Protein AF-0000000075102955 (afdb_homodimer)

Solvent-accessible surface area (backbone atoms only — not comparable to full-atom values): 10057 Å² total; per-residue (Å²): 52,40,37,41,33,38,34,88,62,33,83,73,67,38,61,92,39,43,66,58,30,51,49,51,54,48,58,30,42,37,89,88,37,80,57,21,44,76,45,40,31,36,34,44,94,59,55,48,29,32,44,33,39,55,54,55,94,47,70,66,58,53,50,51,52,48,64,69,27,46,45,42,69,69,60,40,38,73,45,70,51,76,41,58,57,51,69,67,77,79,84,130,51,40,36,42,32,38,34,89,60,33,84,74,67,38,62,92,39,44,68,59,32,51,49,52,53,48,57,29,42,36,89,86,38,80,58,21,44,75,45,40,32,36,35,43,95,59,55,46,29,31,44,31,40,55,54,56,95,46,68,67,58,52,49,50,55,47,62,68,29,45,45,40,68,69,60,41,37,75,44,69,51,75,41,57,57,52,68,68,79,78,86,129

Radius of gyration: 16.75 Å; Cα contacts (8 Å, |Δi|>4): 324; chains: 2; bounding box: 32×43×36 Å

Structure (mmCIF, N/CA/C/O backbone):
data_AF-0000000075102955-model_v1
#
loop_
_entity.id
_entity.type
_entity.pdbx_description
1 polymer 'YCII-related domain-containing protein'
#
loop_
_atom_site.group_PDB
_atom_site.id
_atom_site.type_symbol
_atom_site.la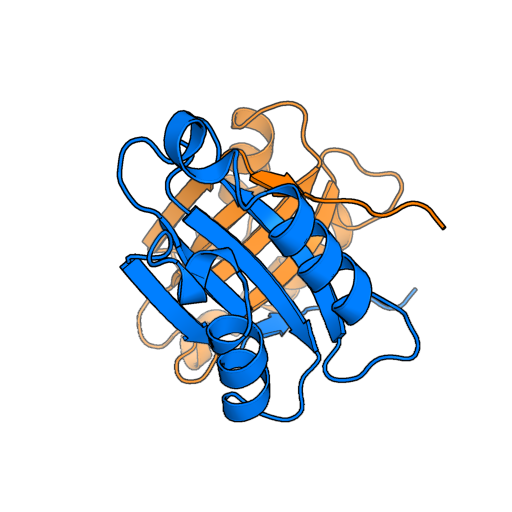bel_atom_id
_atom_site.label_alt_id
_atom_site.label_comp_id
_atom_site.label_asym_id
_atom_site.label_entity_id
_atom_site.label_seq_id
_atom_site.pdbx_PDB_ins_code
_atom_site.Cartn_x
_atom_site.Cartn_y
_atom_site.Cartn_z
_atom_site.occupancy
_atom_site.B_iso_or_equiv
_atom_site.auth_seq_id
_atom_site.auth_comp_id
_atom_site.auth_asym_id
_atom_site.auth_atom_id
_atom_site.pdbx_PDB_model_num
ATOM 1 N N . MET A 1 1 ? 2.207 4.055 -6.727 1 98.69 1 MET A N 1
ATOM 2 C CA . MET A 1 1 ? 2.346 4.035 -5.273 1 98.69 1 MET A CA 1
ATOM 3 C C . MET A 1 1 ? 3.424 5.012 -4.816 1 98.69 1 MET A C 1
ATOM 5 O O . MET A 1 1 ? 4.512 5.055 -5.391 1 98.69 1 MET A O 1
ATOM 9 N N . LEU A 1 2 ? 3.076 5.875 -3.863 1 98.94 2 LEU A N 1
ATOM 10 C CA . LEU A 1 2 ? 3.992 6.797 -3.203 1 98.94 2 LEU A CA 1
ATOM 11 C C . LEU A 1 2 ? 4.402 6.27 -1.833 1 98.94 2 LEU A C 1
ATOM 13 O O . LEU A 1 2 ? 3.551 5.859 -1.041 1 98.94 2 LEU A O 1
ATOM 17 N N . ARG A 1 3 ? 5.703 6.242 -1.606 1 98.94 3 ARG A N 1
ATOM 18 C CA . ARG A 1 3 ? 6.199 5.801 -0.306 1 98.94 3 ARG A CA 1
ATOM 19 C C . ARG A 1 3 ? 7.043 6.887 0.352 1 98.94 3 ARG A C 1
ATOM 21 O O . ARG A 1 3 ? 7.887 7.504 -0.301 1 98.94 3 ARG A O 1
ATOM 28 N N . TYR A 1 4 ? 6.77 7.168 1.619 1 98.94 4 TYR A N 1
ATOM 29 C CA . TYR A 1 4 ? 7.516 8.133 2.414 1 98.94 4 TYR A CA 1
ATOM 30 C C . TYR A 1 4 ? 8.438 7.434 3.404 1 98.94 4 TYR A C 1
ATOM 32 O O . TYR A 1 4 ? 8.07 6.41 3.986 1 98.94 4 TYR A O 1
ATOM 40 N N . THR A 1 5 ? 9.609 7.984 3.605 1 98.94 5 THR A N 1
ATOM 41 C CA . THR A 1 5 ? 10.445 7.738 4.781 1 98.94 5 THR A CA 1
ATOM 42 C C . THR A 1 5 ? 10.445 8.953 5.703 1 98.94 5 THR A C 1
ATOM 44 O O . THR A 1 5 ? 10.695 10.078 5.262 1 98.94 5 THR A O 1
ATOM 47 N N . TYR A 1 6 ? 10.164 8.68 6.953 1 98.88 6 TYR A N 1
ATOM 48 C CA . TYR A 1 6 ? 10.016 9.781 7.895 1 98.88 6 TYR A CA 1
ATOM 49 C C . TYR A 1 6 ? 11.305 10.016 8.672 1 98.88 6 TYR A C 1
ATOM 51 O O . TYR A 1 6 ? 12.18 9.141 8.711 1 98.88 6 TYR A O 1
ATOM 59 N N . VAL A 1 7 ? 11.383 11.195 9.273 1 98.81 7 VAL A N 1
ATOM 60 C CA . VAL A 1 7 ? 12.461 11.523 10.203 1 98.81 7 VAL A CA 1
ATOM 61 C C . VAL A 1 7 ? 12.312 10.695 11.477 1 98.81 7 VAL A C 1
ATOM 63 O O . VAL A 1 7 ? 11.219 10.219 11.789 1 98.81 7 VAL A O 1
ATOM 66 N N . ASP A 1 8 ? 13.469 10.555 12.164 1 98.12 8 ASP A N 1
ATOM 67 C CA . ASP A 1 8 ? 13.383 10 13.508 1 98.12 8 ASP A CA 1
ATOM 68 C C . ASP A 1 8 ? 12.539 10.891 14.422 1 98.12 8 ASP A C 1
ATOM 70 O O . ASP A 1 8 ? 12.617 12.117 14.336 1 98.12 8 ASP A O 1
ATOM 74 N N . GLY A 1 9 ? 11.75 10.273 15.32 1 97.81 9 GLY A N 1
ATOM 75 C CA . GLY A 1 9 ? 10.93 11.039 16.25 1 97.81 9 GLY A CA 1
ATOM 76 C C . GLY A 1 9 ? 9.695 11.641 15.602 1 97.81 9 GLY A C 1
ATOM 77 O O . GLY A 1 9 ? 9.195 12.672 16.062 1 97.81 9 GLY A O 1
ATOM 78 N N . MET A 1 10 ? 9.258 11.086 14.57 1 98.56 10 MET A N 1
ATOM 79 C CA . MET A 1 10 ? 8.125 11.578 13.789 1 98.56 10 MET A CA 1
ATOM 80 C C . MET A 1 10 ? 6.926 11.867 14.688 1 98.56 10 MET A C 1
ATOM 82 O O . MET A 1 10 ? 6.262 12.898 14.531 1 98.56 10 MET A O 1
ATOM 86 N N . LEU A 1 11 ? 6.641 10.953 15.57 1 97.12 11 LEU A N 1
ATOM 87 C CA . LEU A 1 11 ? 5.461 11.109 16.422 1 97.12 11 LEU A CA 1
ATOM 88 C C . LEU A 1 11 ? 5.496 12.43 17.172 1 97.12 11 LEU A C 1
ATOM 90 O O . LEU A 1 11 ? 4.465 13.086 17.344 1 97.12 11 LEU A O 1
ATOM 94 N N . ASP A 1 12 ? 6.633 12.859 17.578 1 96.56 12 ASP A N 1
ATOM 95 C CA . ASP A 1 12 ? 6.801 14.109 18.328 1 96.56 12 ASP A CA 1
ATOM 96 C C . ASP A 1 12 ? 6.875 15.297 17.375 1 96.56 12 ASP A C 1
ATOM 98 O O . ASP A 1 12 ? 6.355 16.375 17.672 1 96.56 12 ASP A O 1
ATOM 102 N N . LYS A 1 13 ? 7.492 15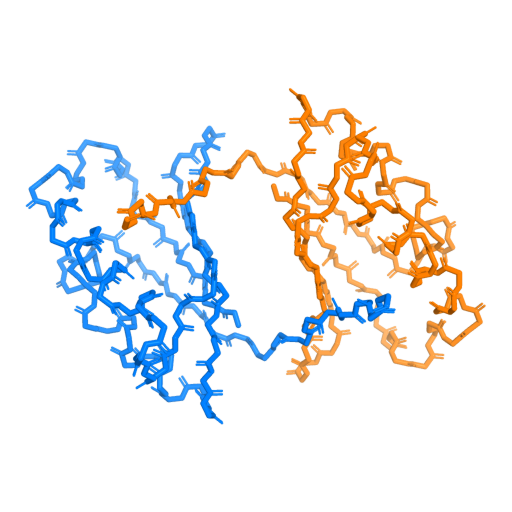.094 16.234 1 98.25 13 LYS A N 1
ATOM 103 C CA . LYS A 1 13 ? 7.836 16.188 15.336 1 98.25 13 LYS A CA 1
ATOM 104 C C . LYS A 1 13 ? 6.66 16.562 14.438 1 98.25 13 LYS A C 1
ATOM 106 O O . LYS A 1 13 ? 6.59 17.672 13.922 1 98.25 13 LYS A O 1
ATOM 111 N N . ARG A 1 14 ? 5.719 15.695 14.219 1 98.56 14 ARG A N 1
ATOM 112 C CA . ARG A 1 14 ? 4.688 15.938 13.211 1 98.56 14 ARG A CA 1
ATOM 113 C C . ARG A 1 14 ? 3.584 16.828 13.766 1 98.56 14 ARG A C 1
ATOM 115 O O . ARG A 1 14 ? 2.789 17.375 13 1 98.56 14 ARG A O 1
ATOM 122 N N . GLY A 1 15 ? 3.48 17.016 15.023 1 98.25 15 GLY A N 1
ATOM 123 C CA . GLY A 1 15 ? 2.385 17.688 15.688 1 98.25 15 GLY A CA 1
ATOM 124 C C . GLY A 1 15 ? 1.962 18.969 14.984 1 98.25 15 GLY A C 1
ATOM 125 O O . GLY A 1 15 ? 0.805 19.109 14.586 1 98.25 15 GLY A O 1
ATOM 126 N N . PRO A 1 16 ? 2.836 19.922 14.773 1 98.56 16 PRO A N 1
ATOM 127 C CA . PRO A 1 16 ? 2.484 21.219 14.188 1 98.56 16 PRO A CA 1
ATOM 128 C C . PRO A 1 16 ? 1.972 21.094 12.758 1 98.56 16 PRO A C 1
ATOM 130 O O . PRO A 1 16 ? 1.356 22.031 12.234 1 98.56 16 PRO A O 1
ATOM 133 N N . PHE A 1 17 ? 2.215 20 12.109 1 98.75 17 PHE A N 1
ATOM 134 C CA . PHE A 1 17 ? 1.977 19.906 10.672 1 98.75 17 PHE A CA 1
ATOM 135 C C . PHE A 1 17 ? 0.94 18.828 10.367 1 98.75 17 PHE A C 1
ATOM 137 O O . PHE A 1 17 ? 0.516 18.688 9.219 1 98.75 17 PHE A O 1
ATOM 144 N N . ARG A 1 18 ? 0.531 18.062 11.367 1 98.44 18 ARG A N 1
ATOM 145 C CA . ARG A 1 18 ? -0.309 16.891 11.148 1 98.44 18 ARG A CA 1
ATOM 146 C C . ARG A 1 18 ? -1.673 17.297 10.594 1 98.44 18 ARG A C 1
ATOM 148 O O . ARG A 1 18 ? -2.188 16.656 9.672 1 98.44 18 ARG A O 1
ATOM 155 N N . GLY A 1 19 ? -2.283 18.281 11.211 1 98.38 19 GLY A N 1
ATOM 156 C CA . GLY A 1 19 ? -3.564 18.734 10.703 1 98.38 19 GLY A CA 1
ATOM 157 C C . GLY A 1 19 ? -3.523 19.109 9.234 1 98.38 19 GLY A C 1
ATOM 158 O O . GLY A 1 19 ? -4.402 18.719 8.469 1 98.38 19 GLY A O 1
ATOM 159 N N . ASP A 1 20 ? -2.547 19.922 8.828 1 98.81 20 ASP A N 1
ATOM 160 C CA . ASP A 1 20 ? -2.408 20.344 7.438 1 98.81 20 ASP A CA 1
ATOM 161 C C . ASP A 1 20 ? -2.123 19.156 6.523 1 98.81 20 ASP A C 1
ATOM 163 O O . ASP A 1 20 ? -2.605 19.109 5.391 1 98.81 20 ASP A O 1
ATOM 167 N N . HIS A 1 21 ? -1.292 18.234 6.969 1 98.81 21 HIS A N 1
ATOM 168 C CA . HIS A 1 21 ? -1.029 17 6.223 1 98.81 21 HIS A CA 1
ATOM 169 C C . HIS A 1 21 ? -2.316 16.219 5.977 1 98.81 21 HIS A C 1
ATOM 171 O O . HIS A 1 21 ? -2.596 15.82 4.848 1 98.81 21 HIS A O 1
ATOM 177 N N . LEU A 1 22 ? -3.059 16.047 7.051 1 98.44 22 LEU A N 1
ATOM 178 C CA . LEU A 1 22 ? -4.301 15.305 6.922 1 98.44 22 LEU A CA 1
ATOM 179 C C . LEU A 1 22 ? -5.277 16.016 5.996 1 98.44 22 LEU A C 1
ATOM 181 O O . LEU A 1 22 ? -5.977 15.375 5.207 1 98.44 22 LEU A O 1
ATOM 185 N N . HIS A 1 23 ? -5.355 17.312 6.102 1 98.38 23 HIS A N 1
ATOM 186 C CA . HIS A 1 23 ? -6.199 18.094 5.195 1 98.38 23 HIS A CA 1
ATOM 187 C C . HIS A 1 23 ? -5.746 17.922 3.75 1 98.38 23 HIS A C 1
ATOM 189 O O . HIS A 1 23 ? -6.574 17.812 2.842 1 98.38 23 HIS A O 1
ATOM 195 N N . HIS A 1 24 ? -4.461 17.969 3.547 1 98.69 24 HIS A N 1
ATOM 196 C CA . HIS A 1 24 ? -3.891 17.734 2.225 1 98.69 24 HIS A CA 1
ATOM 197 C C . HIS A 1 24 ? -4.336 16.391 1.662 1 98.69 24 HIS A C 1
ATOM 199 O O . HIS A 1 24 ? -4.84 16.328 0.539 1 98.69 24 HIS A O 1
ATOM 205 N N . VAL A 1 25 ? -4.172 15.328 2.434 1 98.69 25 VAL A N 1
ATOM 206 C CA . VAL A 1 25 ? -4.559 13.984 2.014 1 98.69 25 VAL A CA 1
ATOM 207 C C . VAL A 1 25 ? -6.062 13.938 1.755 1 98.69 25 VAL A C 1
ATOM 209 O O . VAL A 1 25 ? -6.512 13.375 0.754 1 98.69 25 VAL A O 1
ATOM 212 N N . GLU A 1 26 ? -6.816 14.562 2.652 1 98.25 26 GLU A N 1
ATOM 213 C CA . GLU A 1 26 ? -8.273 14.602 2.508 1 98.25 26 GLU A CA 1
ATOM 214 C C . GLU A 1 26 ? -8.68 15.25 1.188 1 98.25 26 GLU A C 1
ATOM 216 O O . GLU A 1 26 ? -9.531 14.727 0.471 1 98.25 26 GLU A O 1
ATOM 221 N N . THR A 1 27 ? -8.133 16.359 0.932 1 98.06 27 THR A N 1
ATOM 222 C CA . THR A 1 27 ? -8.438 17.094 -0.294 1 98.06 27 THR A CA 1
ATOM 223 C C . THR A 1 27 ? -8.219 16.203 -1.518 1 98.06 27 THR A C 1
ATOM 225 O O . THR A 1 27 ? -9.078 16.141 -2.4 1 98.06 27 THR A O 1
ATOM 228 N N . TYR A 1 28 ? -7.125 15.523 -1.562 1 98.19 28 TYR A N 1
ATOM 229 C CA . TYR A 1 28 ? -6.777 14.695 -2.709 1 98.19 28 TYR A CA 1
ATOM 230 C C . TYR A 1 28 ? -7.547 13.383 -2.686 1 98.19 28 TYR A C 1
ATOM 232 O O . TYR A 1 28 ? -7.461 12.586 -3.625 1 98.19 28 TYR A O 1
ATOM 240 N N . SER A 1 29 ? -8.203 13.086 -1.612 1 98 29 SER A N 1
ATOM 241 C CA . SER A 1 29 ? -8.984 11.852 -1.518 1 98 29 SER A CA 1
ATOM 242 C C . SER A 1 29 ? -10.406 12.062 -2.018 1 98 29 SER A C 1
ATOM 244 O O . SER A 1 29 ? -11.164 11.102 -2.17 1 98 29 SER A O 1
ATOM 246 N N . ALA A 1 30 ? -10.797 13.305 -2.229 1 96.75 30 ALA A N 1
ATOM 247 C CA . ALA A 1 30 ? -12.141 13.602 -2.703 1 96.75 30 ALA A CA 1
ATOM 248 C C . ALA A 1 30 ? -12.398 12.961 -4.066 1 96.75 30 ALA A C 1
ATOM 250 O O . ALA A 1 30 ? -11.516 12.945 -4.926 1 96.75 30 ALA A O 1
ATOM 251 N N . ASP A 1 31 ? -13.594 12.484 -4.312 1 93.81 31 ASP A N 1
ATOM 252 C CA . ASP A 1 31 ? -13.945 11.75 -5.52 1 93.81 31 ASP A CA 1
ATOM 253 C C . ASP A 1 31 ? -13.805 12.625 -6.762 1 93.81 31 ASP A C 1
ATOM 255 O O . ASP A 1 31 ? -13.547 12.125 -7.859 1 93.81 31 ASP A O 1
ATOM 259 N N . THR A 1 32 ? -13.914 13.906 -6.59 1 94 32 THR A N 1
ATOM 260 C CA . THR A 1 32 ? -13.898 14.812 -7.73 1 94 32 THR A CA 1
ATOM 261 C C . THR A 1 32 ? -12.477 15.281 -8.031 1 94 32 THR A C 1
ATOM 263 O O . THR A 1 32 ? -12.242 15.969 -9.023 1 94 32 THR A O 1
ATOM 266 N N . HIS A 1 33 ? -11.609 14.852 -7.293 1 96.31 33 HIS A N 1
ATOM 267 C CA . HIS A 1 33 ? -10.25 15.352 -7.461 1 96.31 33 HIS A CA 1
ATOM 268 C C . HIS A 1 33 ? -9.414 14.398 -8.305 1 96.31 33 HIS A C 1
ATOM 270 O O . HIS A 1 33 ? -9.57 13.18 -8.219 1 96.31 33 HIS A O 1
ATOM 276 N N . TYR A 1 34 ? -8.5 15.078 -9.055 1 97.69 34 TYR A N 1
ATOM 277 C CA . TYR A 1 34 ? -7.5 14.305 -9.781 1 97.69 34 TYR A CA 1
ATOM 278 C C . TYR A 1 34 ? -6.172 15.055 -9.844 1 97.69 34 TYR A C 1
ATOM 280 O O . TYR A 1 34 ? -6.141 16.25 -10.141 1 97.69 34 TYR A O 1
ATOM 288 N N . PRO A 1 35 ? -5.027 14.258 -9.594 1 98.44 35 PRO A N 1
ATOM 289 C CA . PRO A 1 35 ? -4.902 12.867 -9.133 1 98.44 35 PRO A CA 1
ATOM 290 C C . PRO A 1 35 ? -5.629 12.617 -7.816 1 98.44 35 PRO A C 1
ATOM 292 O O . PRO A 1 35 ? -5.914 13.555 -7.07 1 98.44 35 PRO A O 1
ATOM 295 N N . LYS A 1 36 ? -5.969 11.391 -7.617 1 98.75 36 LYS A N 1
ATOM 296 C CA . LYS A 1 36 ? -6.793 11.031 -6.469 1 98.75 36 LYS A CA 1
ATOM 297 C C . LYS A 1 36 ? -6.074 10.031 -5.566 1 98.75 36 LYS A C 1
ATOM 299 O O . LYS A 1 36 ? -5.602 8.992 -6.031 1 98.75 36 LYS A O 1
ATOM 304 N N . VAL A 1 37 ? -5.957 10.336 -4.309 1 98.56 37 VAL A N 1
ATOM 305 C CA . VAL A 1 37 ? -5.516 9.359 -3.314 1 98.56 37 VAL A CA 1
ATOM 306 C C . VAL A 1 37 ? -6.602 8.312 -3.102 1 98.56 37 VAL A C 1
ATOM 308 O O . VAL A 1 37 ? -7.688 8.625 -2.605 1 98.56 37 VAL A O 1
ATOM 311 N N . ILE A 1 38 ? -6.309 7.125 -3.469 1 98.06 38 ILE A N 1
ATOM 312 C CA . ILE A 1 38 ? -7.234 6.004 -3.35 1 98.06 38 ILE A CA 1
ATOM 313 C C . ILE A 1 38 ? -7.184 5.438 -1.933 1 98.06 38 ILE A C 1
ATOM 315 O O . ILE A 1 38 ? -8.211 5.062 -1.369 1 98.06 38 ILE A O 1
ATOM 319 N N . LEU A 1 39 ? -6.039 5.324 -1.391 1 98.38 39 LEU A N 1
ATOM 320 C CA . LEU A 1 39 ? -5.746 4.789 -0.065 1 98.38 39 LEU A CA 1
ATOM 321 C C . LEU A 1 39 ? -4.426 5.336 0.464 1 98.38 39 LEU A C 1
ATOM 323 O O . LEU A 1 39 ? -3.449 5.441 -0.282 1 98.38 39 LEU A O 1
ATOM 327 N N . GLY A 1 40 ? -4.375 5.684 1.729 1 98.62 40 GLY A N 1
ATOM 328 C CA . GLY A 1 40 ? -3.16 6.16 2.371 1 98.62 40 GLY A CA 1
ATOM 329 C C . GLY A 1 40 ? -3.09 5.812 3.846 1 98.62 40 GLY A C 1
ATOM 330 O O . GLY A 1 40 ? -4.121 5.664 4.504 1 98.62 40 GLY A O 1
ATOM 331 N N . GLY A 1 41 ? -1.913 5.754 4.309 1 98.69 41 GLY A N 1
ATOM 332 C CA . GLY A 1 41 ? -1.692 5.457 5.715 1 98.69 41 GLY A CA 1
ATOM 333 C C . GLY A 1 41 ? -0.238 5.574 6.129 1 98.69 41 GLY A C 1
ATOM 334 O O . GLY A 1 41 ? 0.64 5.758 5.285 1 98.69 41 GLY A O 1
ATOM 335 N N . ALA A 1 42 ? -0.069 5.473 7.426 1 98.81 42 ALA A N 1
ATOM 336 C CA . ALA A 1 42 ? 1.266 5.488 8.016 1 98.81 42 ALA A CA 1
ATOM 337 C C . ALA A 1 42 ? 1.605 4.137 8.641 1 98.81 42 ALA A C 1
ATOM 339 O O . ALA A 1 42 ? 0.729 3.459 9.188 1 98.81 42 ALA A O 1
ATOM 340 N N . PHE A 1 43 ? 2.928 3.797 8.539 1 98.69 43 PHE A N 1
ATOM 341 C CA . PHE A 1 43 ? 3.398 2.621 9.266 1 98.69 43 PHE A CA 1
ATOM 342 C C . PHE A 1 43 ? 3.48 2.904 10.758 1 98.69 43 PHE A C 1
ATOM 344 O O . PHE A 1 43 ? 3.645 4.055 11.172 1 98.69 43 PHE A O 1
ATOM 351 N N . ALA A 1 44 ? 3.34 1.864 11.562 1 97.75 44 ALA A N 1
ATOM 352 C CA . ALA A 1 44 ? 3.434 1.972 13.023 1 97.75 44 ALA A CA 1
ATOM 353 C C . ALA A 1 44 ? 4.449 0.98 13.578 1 97.75 44 ALA A C 1
ATOM 355 O O . ALA A 1 44 ? 4.887 0.067 12.875 1 97.75 44 ALA A O 1
ATOM 356 N N . ASP A 1 45 ? 4.91 1.238 14.805 1 95.88 45 ASP A N 1
ATOM 357 C CA . ASP A 1 45 ? 5.805 0.397 15.594 1 95.88 45 ASP A CA 1
ATOM 358 C C . ASP A 1 45 ? 7.078 0.064 14.812 1 95.88 45 ASP A C 1
ATOM 360 O O . ASP A 1 45 ? 7.445 -1.105 14.688 1 95.88 45 ASP A O 1
ATOM 364 N N . PRO A 1 46 ? 7.77 0.943 14.203 1 97.5 46 PRO A N 1
ATOM 365 C CA . PRO A 1 46 ? 7.715 2.375 14.508 1 97.5 46 PRO A CA 1
ATOM 366 C C . PRO A 1 46 ? 7.012 3.182 13.422 1 97.5 46 PRO A C 1
ATOM 368 O O . PRO A 1 46 ? 6.688 2.645 12.359 1 97.5 46 PRO A O 1
ATOM 371 N N . VAL A 1 47 ? 6.715 4.426 13.766 1 98.38 47 VAL A N 1
ATOM 372 C CA . VAL A 1 47 ? 6.199 5.367 12.781 1 98.38 47 VAL A CA 1
ATOM 373 C C . VAL A 1 47 ? 7.355 5.934 11.953 1 98.38 47 VAL A C 1
ATOM 375 O O . VAL A 1 47 ? 7.848 7.027 12.234 1 98.38 47 VAL A O 1
ATOM 378 N N . ASP A 1 48 ? 7.777 5.211 10.969 1 98.69 48 ASP A N 1
ATOM 379 C CA . ASP A 1 48 ? 8.992 5.598 10.258 1 98.69 48 ASP A CA 1
ATOM 380 C C . ASP A 1 48 ? 8.711 5.812 8.773 1 98.69 48 ASP A C 1
ATOM 382 O O . ASP A 1 48 ? 9.641 6 7.98 1 98.69 48 ASP A O 1
ATOM 386 N N . GLY A 1 49 ? 7.422 5.777 8.32 1 98.81 49 GLY A N 1
ATOM 387 C CA . GLY A 1 49 ? 7.09 5.984 6.922 1 98.81 49 GLY A CA 1
ATOM 388 C C . GLY A 1 49 ? 5.605 5.871 6.637 1 98.81 49 GLY A C 1
ATOM 389 O O . GLY A 1 49 ? 4.801 5.734 7.559 1 98.81 49 GLY A O 1
ATOM 390 N N . ALA A 1 50 ? 5.266 6.02 5.398 1 98.88 50 ALA A N 1
ATOM 391 C CA . ALA A 1 50 ? 3.891 5.945 4.906 1 98.88 50 ALA A CA 1
ATOM 392 C C . ALA A 1 50 ? 3.848 5.41 3.477 1 98.88 50 ALA A C 1
ATOM 394 O O . ALA A 1 50 ? 4.871 5.367 2.793 1 98.88 50 ALA A O 1
ATOM 395 N N . ALA A 1 51 ? 2.738 5 3.129 1 98.88 51 ALA A N 1
ATOM 396 C CA . ALA A 1 51 ? 2.475 4.609 1.747 1 98.88 51 ALA A CA 1
ATOM 397 C C . ALA A 1 51 ? 1.112 5.117 1.283 1 98.88 51 ALA A C 1
ATOM 399 O O . ALA A 1 51 ? 0.154 5.141 2.061 1 98.88 51 ALA A O 1
ATOM 400 N N . PHE A 1 52 ? 1.068 5.531 0.03 1 98.94 52 PHE A N 1
ATOM 401 C CA . PHE A 1 52 ? -0.151 6 -0.617 1 98.94 52 PHE A CA 1
ATOM 402 C C . PHE A 1 52 ? -0.354 5.305 -1.958 1 98.94 52 PHE A C 1
ATOM 404 O O . PHE A 1 52 ? 0.601 5.109 -2.713 1 98.94 52 PHE A O 1
ATOM 411 N N . VAL A 1 53 ? -1.559 4.898 -2.191 1 98.88 53 VAL A N 1
ATOM 412 C CA . VAL A 1 53 ? -1.988 4.52 -3.533 1 98.88 53 VAL A CA 1
ATOM 413 C C . VAL A 1 53 ? -2.742 5.68 -4.18 1 98.88 53 VAL A C 1
ATOM 415 O O . VAL A 1 53 ? -3.773 6.121 -3.67 1 98.88 53 VAL A O 1
ATOM 418 N N . ILE A 1 54 ? -2.201 6.164 -5.281 1 98.81 54 ILE A N 1
ATOM 419 C CA . ILE A 1 54 ? -2.736 7.359 -5.926 1 98.81 54 ILE A CA 1
ATOM 420 C C . ILE A 1 54 ? -3.043 7.059 -7.391 1 98.81 54 ILE A C 1
ATOM 422 O O . ILE A 1 54 ? -2.182 6.57 -8.125 1 98.81 54 ILE A O 1
ATOM 426 N N . ASP A 1 55 ? -4.309 7.273 -7.746 1 98.62 55 ASP A N 1
ATOM 427 C CA . ASP A 1 55 ? -4.672 7.254 -9.156 1 98.62 55 ASP A CA 1
ATOM 428 C C . ASP A 1 55 ? -4.203 8.523 -9.867 1 98.62 55 ASP A C 1
ATOM 430 O O . ASP A 1 55 ? -4.637 9.625 -9.531 1 98.62 55 ASP A O 1
ATOM 434 N N . ALA A 1 56 ? -3.299 8.414 -10.727 1 98.81 56 ALA A N 1
ATOM 435 C CA . ALA A 1 56 ? -2.678 9.555 -11.398 1 98.81 56 ALA A CA 1
ATOM 436 C C . ALA A 1 56 ? -2.303 9.195 -12.836 1 98.81 56 ALA A C 1
ATOM 438 O O . ALA A 1 56 ? -2.158 8.016 -13.172 1 98.81 56 ALA A O 1
ATOM 439 N N . ALA A 1 57 ? -2.119 10.227 -13.664 1 98.31 57 ALA A N 1
ATOM 440 C CA . ALA A 1 57 ? -1.776 10.008 -15.062 1 98.31 57 ALA A CA 1
ATOM 441 C C . ALA A 1 57 ? -0.318 9.586 -15.211 1 98.31 57 ALA A C 1
ATOM 443 O O . ALA A 1 57 ? 0.043 8.914 -16.188 1 98.31 57 ALA A O 1
ATOM 444 N N . ASP A 1 58 ? 0.513 10.07 -14.305 1 98.19 58 ASP A N 1
ATOM 445 C CA . ASP A 1 58 ? 1.938 9.758 -14.375 1 98.19 58 ASP A CA 1
ATOM 446 C C . ASP A 1 58 ? 2.627 10.047 -13.039 1 98.19 58 ASP A C 1
ATOM 448 O O . ASP A 1 58 ? 1.993 10.531 -12.102 1 98.19 58 ASP A O 1
ATOM 452 N N . ALA A 1 59 ? 3.912 9.695 -13.016 1 98.44 59 ALA A N 1
ATOM 453 C CA . ALA A 1 59 ? 4.691 9.859 -11.789 1 98.44 59 ALA A CA 1
ATOM 454 C C . ALA A 1 59 ? 4.805 11.336 -11.406 1 98.44 59 ALA A C 1
ATOM 456 O O . ALA A 1 59 ? 4.867 11.672 -10.219 1 98.44 59 ALA A O 1
ATOM 457 N N . ALA A 1 60 ? 4.844 12.227 -12.391 1 98.69 60 ALA A N 1
ATOM 458 C CA . ALA A 1 60 ? 5.008 13.656 -12.117 1 98.69 60 ALA A CA 1
ATOM 459 C C . ALA A 1 60 ? 3.867 14.188 -11.258 1 98.69 60 ALA A C 1
ATOM 461 O O . ALA A 1 60 ? 4.086 15.008 -10.359 1 98.69 60 ALA A O 1
ATOM 462 N N . GLN A 1 61 ? 2.629 13.758 -11.477 1 98.81 61 GLN A N 1
ATOM 463 C CA . GLN A 1 61 ? 1.478 14.164 -10.688 1 98.81 61 GLN A CA 1
ATOM 464 C C . GLN A 1 61 ? 1.613 13.703 -9.234 1 98.81 61 GLN A C 1
ATOM 466 O O . GLN A 1 61 ? 1.268 14.43 -8.305 1 98.81 61 GLN A O 1
ATOM 471 N N . VAL A 1 62 ? 2.098 12.516 -9.039 1 98.94 62 VAL A N 1
ATOM 472 C CA . VAL A 1 62 ? 2.268 11.961 -7.703 1 98.94 62 VAL A CA 1
ATOM 473 C C . VAL A 1 62 ? 3.375 12.711 -6.969 1 98.94 62 VAL A C 1
ATOM 475 O O . VAL A 1 62 ? 3.248 13.008 -5.777 1 98.94 62 VAL A O 1
ATOM 478 N N . GLU A 1 63 ? 4.453 12.977 -7.703 1 98.88 63 GLU A N 1
ATOM 479 C CA . GLU A 1 63 ? 5.543 13.75 -7.117 1 98.88 63 GLU A CA 1
ATOM 480 C C . GLU A 1 63 ? 5.07 15.148 -6.707 1 98.88 63 GLU A C 1
ATOM 482 O O . GLU A 1 63 ? 5.488 15.672 -5.676 1 98.88 63 GLU A O 1
ATOM 487 N N . ALA A 1 64 ? 4.234 15.789 -7.535 1 98.81 64 ALA A N 1
ATOM 488 C CA . ALA A 1 64 ? 3.686 17.094 -7.188 1 98.81 64 ALA A CA 1
ATOM 489 C C . ALA A 1 64 ? 2.865 17.031 -5.902 1 98.81 64 ALA A C 1
ATOM 491 O O . ALA A 1 64 ? 2.955 17.922 -5.055 1 98.81 64 ALA A O 1
ATOM 492 N N . PHE A 1 65 ? 2.008 15.992 -5.793 1 98.88 65 PHE A N 1
ATOM 493 C CA . PHE A 1 65 ? 1.286 15.75 -4.547 1 98.88 65 PHE A CA 1
ATOM 494 C C . PHE A 1 65 ? 2.248 15.68 -3.367 1 98.88 65 PHE A C 1
ATOM 496 O O . PHE A 1 65 ? 2.027 16.328 -2.342 1 98.88 65 PHE A O 1
ATOM 503 N N . ALA A 1 66 ? 3.314 14.883 -3.508 1 98.94 66 ALA A N 1
ATOM 504 C CA . ALA A 1 66 ? 4.281 14.703 -2.43 1 98.94 66 ALA A CA 1
ATOM 505 C C . ALA A 1 66 ? 4.961 16.016 -2.068 1 98.94 66 ALA A C 1
ATOM 507 O O . ALA A 1 66 ? 5.059 16.375 -0.89 1 98.94 66 ALA A O 1
ATOM 508 N N . LYS A 1 67 ? 5.406 16.734 -3.072 1 98.88 67 LYS A N 1
ATOM 509 C CA . LYS A 1 67 ? 6.176 17.953 -2.863 1 98.88 67 LYS A CA 1
ATOM 510 C C . LYS A 1 67 ? 5.312 19.047 -2.238 1 98.88 67 LYS A C 1
ATOM 512 O O . LYS A 1 67 ? 5.832 19.984 -1.62 1 98.88 67 LYS A O 1
ATOM 517 N N . SER A 1 68 ? 3.98 18.969 -2.408 1 98.88 68 SER A N 1
ATOM 518 C CA . SER A 1 68 ? 3.07 19.953 -1.841 1 98.88 68 SER A CA 1
ATOM 519 C C . SER A 1 68 ? 2.568 19.531 -0.468 1 98.88 68 SER A C 1
ATOM 521 O O . SER A 1 68 ? 1.841 20.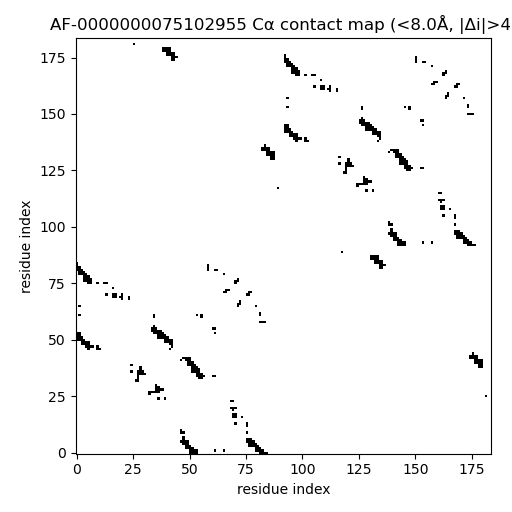266 0.196 1 98.88 68 SER A O 1
ATOM 523 N N . ASP A 1 69 ? 2.92 18.391 -0.009 1 98.94 69 ASP A N 1
ATOM 524 C CA . ASP A 1 69 ? 2.508 17.875 1.293 1 98.94 69 ASP A CA 1
ATOM 525 C C . ASP A 1 69 ? 3.229 18.594 2.426 1 98.94 69 ASP A C 1
ATOM 527 O O . ASP A 1 69 ? 4.461 18.672 2.436 1 98.94 69 ASP A O 1
ATOM 531 N N . PRO A 1 70 ? 2.529 19.078 3.443 1 98.94 70 PRO A N 1
ATOM 532 C CA . PRO A 1 70 ? 3.133 19.781 4.582 1 98.94 70 PRO A CA 1
ATOM 533 C C . PRO A 1 70 ? 4.262 18.984 5.23 1 98.94 70 PRO A C 1
ATOM 535 O O . PRO A 1 70 ? 5.219 19.562 5.742 1 98.94 70 PRO A O 1
ATOM 538 N N . TYR A 1 71 ? 4.227 17.609 5.301 1 98.94 71 TYR A N 1
ATOM 539 C CA . TYR A 1 71 ? 5.305 16.797 5.859 1 98.94 71 TYR A CA 1
ATOM 540 C C . TYR A 1 71 ? 6.57 16.922 5.023 1 98.94 71 TYR A C 1
ATOM 542 O O . TYR A 1 71 ? 7.68 16.938 5.562 1 98.94 71 TYR A O 1
ATOM 550 N N . VAL A 1 72 ? 6.418 16.969 3.703 1 98.94 72 VAL A N 1
ATOM 551 C CA . VAL A 1 72 ? 7.574 17.094 2.82 1 98.94 72 VAL A CA 1
ATOM 552 C C . VAL A 1 72 ? 8.125 18.516 2.885 1 98.94 72 VAL A C 1
ATOM 554 O O . VAL A 1 72 ? 9.328 18.719 3.033 1 98.94 72 VAL A O 1
ATOM 557 N N . ILE A 1 73 ? 7.246 19.5 2.777 1 98.88 73 ILE A N 1
ATOM 558 C CA . ILE A 1 73 ? 7.613 20.906 2.793 1 98.88 73 ILE A CA 1
ATOM 559 C C . ILE A 1 73 ? 8.414 21.219 4.055 1 98.88 73 ILE A C 1
ATOM 561 O O . ILE A 1 73 ? 9.391 21.984 4.008 1 98.88 73 ILE A O 1
ATOM 565 N N . ASN A 1 74 ? 8.047 20.625 5.152 1 98.81 74 ASN A N 1
ATOM 566 C CA . ASN A 1 74 ? 8.672 20.938 6.43 1 98.81 74 ASN A CA 1
ATOM 567 C C . ASN A 1 74 ? 9.727 19.906 6.812 1 98.81 74 ASN A C 1
ATOM 569 O O . ASN A 1 74 ? 10.078 19.781 7.984 1 98.81 74 ASN A O 1
ATOM 573 N N . LYS A 1 75 ? 10.125 19.078 5.906 1 98.69 75 LYS A N 1
ATOM 574 C CA . LYS A 1 75 ? 11.297 18.219 5.977 1 98.69 75 LYS A CA 1
ATOM 575 C C . LYS A 1 75 ? 11.078 17.078 6.969 1 98.69 75 LYS A C 1
ATOM 577 O O . LYS A 1 75 ? 12.023 16.609 7.605 1 98.69 75 LYS A O 1
ATOM 582 N N . LEU A 1 76 ? 9.867 16.688 7.145 1 98.94 76 LEU A N 1
ATOM 583 C CA . LEU A 1 76 ? 9.57 15.523 7.965 1 98.94 76 LEU A CA 1
ATOM 584 C C . LEU A 1 76 ? 9.695 14.242 7.145 1 98.94 76 LEU A C 1
ATOM 586 O O . LEU A 1 76 ? 9.758 13.148 7.703 1 98.94 76 LEU A O 1
ATOM 590 N N . VAL A 1 77 ? 9.609 14.352 5.848 1 98.94 77 VAL A N 1
ATOM 591 C CA . VAL A 1 77 ? 9.875 13.258 4.918 1 98.94 77 VAL A CA 1
ATOM 592 C C . VAL A 1 77 ? 11.305 13.359 4.398 1 98.94 77 VAL A C 1
ATOM 594 O O . VAL A 1 77 ? 11.648 14.289 3.666 1 98.94 77 VAL A O 1
ATOM 597 N N . THR A 1 78 ? 12.117 12.375 4.789 1 98.81 78 THR A N 1
ATOM 598 C CA . THR A 1 78 ? 13.531 12.43 4.418 1 98.81 78 THR A CA 1
ATOM 599 C C . THR A 1 78 ? 13.727 12 2.967 1 98.81 78 THR A C 1
ATOM 601 O O . THR A 1 78 ? 14.695 12.406 2.32 1 98.81 78 THR A O 1
ATOM 604 N N . LYS A 1 79 ? 12.938 11.195 2.508 1 98.69 79 LYS A N 1
ATOM 605 C CA . LYS A 1 79 ? 12.914 10.742 1.121 1 98.69 79 LYS A CA 1
ATOM 606 C C . LYS A 1 79 ? 11.539 10.188 0.75 1 98.69 79 LYS A C 1
ATOM 608 O O . LYS A 1 79 ? 10.781 9.75 1.621 1 98.69 79 LYS A O 1
ATOM 613 N N . PHE A 1 80 ? 11.227 10.289 -0.522 1 98.88 80 PHE A N 1
ATOM 614 C CA . PHE A 1 80 ? 10.055 9.586 -1.032 1 98.88 80 PHE A CA 1
ATOM 615 C C . PHE A 1 80 ? 10.344 8.984 -2.4 1 98.88 80 PHE A C 1
ATOM 617 O O . PHE A 1 80 ? 11.266 9.406 -3.092 1 98.88 80 PHE A O 1
ATOM 624 N N . ASP A 1 81 ? 9.633 7.973 -2.754 1 98.44 81 ASP A N 1
ATOM 625 C CA . ASP A 1 81 ? 9.734 7.375 -4.082 1 98.44 81 ASP A CA 1
ATOM 626 C C . ASP A 1 81 ? 8.352 7.059 -4.648 1 98.44 81 ASP A C 1
ATOM 628 O O . ASP A 1 81 ? 7.367 7.008 -3.904 1 98.44 81 ASP A O 1
ATOM 632 N N . VAL A 1 82 ? 8.32 6.969 -5.93 1 98.88 82 VAL A N 1
ATOM 633 C CA . VAL A 1 82 ? 7.102 6.68 -6.676 1 98.88 82 VAL A CA 1
ATOM 634 C C . VAL A 1 82 ? 7.324 5.469 -7.582 1 98.88 82 VAL A C 1
ATOM 636 O O . VAL A 1 82 ? 8.289 5.426 -8.344 1 98.88 82 VAL A O 1
ATOM 639 N N . ARG A 1 83 ? 6.422 4.547 -7.465 1 98.69 83 ARG A N 1
ATOM 640 C CA . ARG A 1 83 ? 6.484 3.357 -8.305 1 98.69 83 ARG A CA 1
ATOM 641 C C . ARG A 1 83 ? 5.16 3.119 -9.023 1 98.69 83 ARG A C 1
ATOM 643 O O . ARG A 1 83 ? 4.09 3.289 -8.43 1 98.69 83 ARG A O 1
ATOM 650 N N . PRO A 1 84 ? 5.312 2.811 -10.383 1 98.81 84 PRO A N 1
ATOM 651 C CA . PRO A 1 84 ? 4.07 2.289 -10.961 1 98.81 84 PRO A CA 1
ATOM 652 C C . PRO A 1 84 ? 3.535 1.072 -10.211 1 98.81 84 PRO A C 1
ATOM 654 O O . PRO A 1 84 ? 4.312 0.207 -9.797 1 98.81 84 PRO A O 1
ATOM 657 N N . TYR A 1 85 ? 2.357 1.025 -9.914 1 98.81 85 TYR A N 1
ATOM 658 C CA . TYR A 1 85 ? 1.661 0.035 -9.102 1 98.81 85 TYR A CA 1
ATOM 659 C C . TYR A 1 85 ? 0.361 -0.401 -9.766 1 98.81 85 TYR A C 1
ATOM 661 O O . TYR A 1 85 ? -0.556 0.406 -9.938 1 98.81 85 TYR A O 1
ATOM 669 N N . ASN A 1 86 ? 0.265 -1.625 -10.188 1 98.31 86 ASN A N 1
ATOM 670 C CA . ASN A 1 86 ? -0.913 -2.158 -10.867 1 98.31 86 ASN A CA 1
ATOM 671 C C . ASN A 1 86 ? -1.836 -2.885 -9.891 1 98.31 86 ASN A C 1
ATOM 673 O O . ASN A 1 86 ? -1.614 -4.055 -9.578 1 98.31 86 ASN A O 1
ATOM 677 N N . VAL A 1 87 ? -2.879 -2.191 -9.523 1 98.12 87 VAL A N 1
ATOM 678 C CA . VAL A 1 87 ? -3.842 -2.744 -8.578 1 98.12 87 VAL A CA 1
ATOM 679 C C . VAL A 1 87 ? -4.695 -3.805 -9.273 1 98.12 87 VAL A C 1
ATOM 681 O O . VAL A 1 87 ? -5.16 -3.6 -10.391 1 98.12 87 VAL A O 1
ATOM 684 N N . VAL A 1 88 ? -4.855 -4.922 -8.531 1 96.38 88 VAL A N 1
ATOM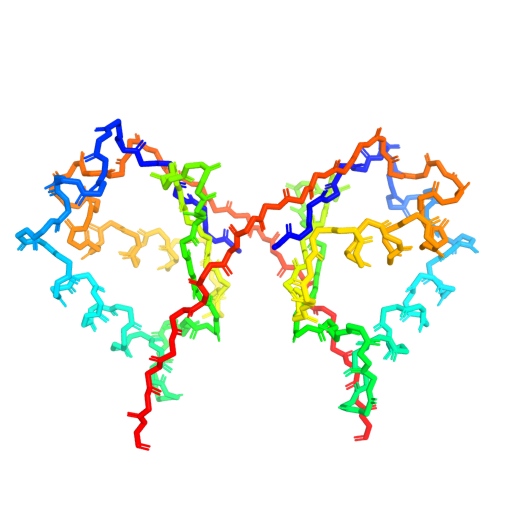 685 C CA . VAL A 1 88 ? -5.68 -6.004 -9.047 1 96.38 88 VAL A CA 1
ATOM 686 C C . VAL A 1 88 ? -7.137 -5.781 -8.648 1 96.38 88 VAL A C 1
ATOM 688 O O . VAL A 1 88 ? -7.434 -5.559 -7.473 1 96.38 88 VAL A O 1
ATOM 691 N N . THR A 1 89 ? -7.961 -5.773 -9.586 1 92.94 89 THR A N 1
ATOM 692 C CA . THR A 1 89 ? -9.391 -5.625 -9.336 1 92.94 89 THR A CA 1
ATOM 693 C C . THR A 1 89 ? -10.141 -6.895 -9.727 1 92.94 89 THR A C 1
ATOM 695 O O . THR A 1 89 ? -9.789 -7.555 -10.703 1 92.94 89 THR A O 1
ATOM 698 N N . PHE A 1 90 ? -11.031 -7.293 -8.82 1 91.25 90 PHE A N 1
ATOM 699 C CA . PHE A 1 90 ? -11.836 -8.484 -9.094 1 91.25 90 PHE A CA 1
ATOM 700 C C . PHE A 1 90 ? -13.297 -8.109 -9.305 1 91.25 90 PHE A C 1
ATOM 702 O O . PHE A 1 90 ? -13.82 -7.223 -8.633 1 91.25 90 PHE A O 1
ATOM 709 N N . THR A 1 91 ? -13.836 -7.945 -10.383 1 73.44 91 THR A N 1
ATOM 710 C CA . THR A 1 91 ? -15.219 -7.602 -10.695 1 73.44 91 THR A CA 1
ATOM 711 C C . THR A 1 91 ? -16.156 -8.727 -10.289 1 73.44 91 THR A C 1
ATOM 713 O O . THR A 1 91 ? -15.977 -9.875 -10.688 1 73.44 91 THR A O 1
ATOM 716 N N . LYS A 1 92 ? -17 -8.578 -9.297 1 52.25 92 LYS A N 1
ATOM 717 C CA . LYS A 1 92 ? -18.188 -9.43 -9.266 1 52.25 92 LYS A CA 1
ATOM 718 C C . LYS A 1 92 ? -19.312 -8.844 -10.117 1 52.25 92 LYS A C 1
ATOM 720 O O . LYS A 1 92 ? -19.422 -7.625 -10.25 1 52.25 92 LYS A O 1
ATOM 725 N N . MET B 1 1 ? 0.122 -3.994 6.449 1 98.69 1 MET B N 1
ATOM 726 C CA . MET B 1 1 ? 0.569 -4.02 5.062 1 98.69 1 MET B CA 1
ATOM 727 C C . MET B 1 1 ? 1.557 -5.16 4.828 1 98.69 1 MET B C 1
ATOM 729 O O . MET B 1 1 ? 2.471 -5.367 5.629 1 98.69 1 MET B O 1
ATOM 733 N N . LEU B 1 2 ? 1.294 -5.965 3.809 1 98.94 2 LEU B N 1
ATOM 734 C CA . LEU B 1 2 ? 2.174 -7.031 3.346 1 98.94 2 LEU B CA 1
ATOM 735 C C . LEU B 1 2 ? 2.949 -6.598 2.105 1 98.94 2 LEU B C 1
ATOM 737 O O . LEU B 1 2 ? 2.363 -6.078 1.154 1 98.94 2 LEU B O 1
ATOM 741 N N . ARG B 1 3 ? 4.258 -6.777 2.168 1 98.94 3 ARG B N 1
ATOM 742 C CA . ARG B 1 3 ? 5.086 -6.441 1.015 1 98.94 3 ARG B CA 1
ATOM 743 C C . ARG B 1 3 ? 5.879 -7.652 0.537 1 98.94 3 ARG B C 1
ATOM 745 O O . ARG B 1 3 ? 6.465 -8.375 1.345 1 98.94 3 ARG B O 1
ATOM 752 N N . TYR B 1 4 ? 5.852 -7.906 -0.759 1 98.94 4 TYR B N 1
ATOM 753 C CA . TYR B 1 4 ? 6.59 -8.992 -1.391 1 98.94 4 TYR B CA 1
ATOM 754 C C . TYR B 1 4 ? 7.801 -8.461 -2.145 1 98.94 4 TYR B C 1
ATOM 756 O O . TYR B 1 4 ? 7.734 -7.402 -2.773 1 98.94 4 TYR B O 1
ATOM 764 N N . THR B 1 5 ? 8.891 -9.195 -2.107 1 98.94 5 THR B N 1
ATOM 765 C CA . THR B 1 5 ? 9.984 -9.102 -3.068 1 98.94 5 THR B CA 1
ATOM 766 C C . THR B 1 5 ? 10 -10.32 -3.99 1 98.94 5 THR B C 1
ATOM 768 O O . THR B 1 5 ? 9.969 -11.461 -3.521 1 98.94 5 THR B O 1
ATOM 771 N N . TYR B 1 6 ? 10.031 -10.031 -5.266 1 98.88 6 TYR B N 1
ATOM 772 C CA . TYR B 1 6 ? 9.922 -11.117 -6.234 1 98.88 6 TYR B CA 1
ATOM 773 C C . TYR B 1 6 ? 11.297 -11.562 -6.715 1 98.88 6 TYR B C 1
ATOM 775 O O . TYR B 1 6 ? 12.289 -10.836 -6.547 1 98.88 6 TYR B O 1
ATOM 783 N N . VAL B 1 7 ? 11.32 -12.734 -7.301 1 98.81 7 VAL B N 1
ATOM 784 C CA . VAL B 1 7 ? 12.508 -13.242 -7.98 1 98.81 7 VAL B CA 1
ATOM 785 C C . VAL B 1 7 ? 12.773 -12.422 -9.242 1 98.81 7 VAL B C 1
ATOM 787 O O . VAL B 1 7 ? 11.867 -11.781 -9.773 1 98.81 7 VAL B O 1
ATOM 790 N N . ASP B 1 8 ? 14.062 -12.492 -9.656 1 98.06 8 ASP B N 1
ATOM 791 C CA . ASP B 1 8 ? 14.359 -11.953 -10.977 1 98.06 8 ASP B CA 1
ATOM 792 C C . ASP B 1 8 ? 13.602 -12.711 -12.07 1 98.06 8 ASP B C 1
ATOM 794 O O . ASP B 1 8 ? 13.461 -13.938 -11.992 1 98.06 8 ASP B O 1
ATOM 798 N N . GLY B 1 9 ? 13.125 -11.992 -13.094 1 97.81 9 GLY B N 1
ATOM 799 C CA . GLY B 1 9 ? 12.414 -12.625 -14.195 1 97.81 9 GLY B CA 1
ATOM 800 C C . GLY B 1 9 ? 10.992 -13.016 -13.844 1 97.81 9 GLY B C 1
ATOM 801 O O 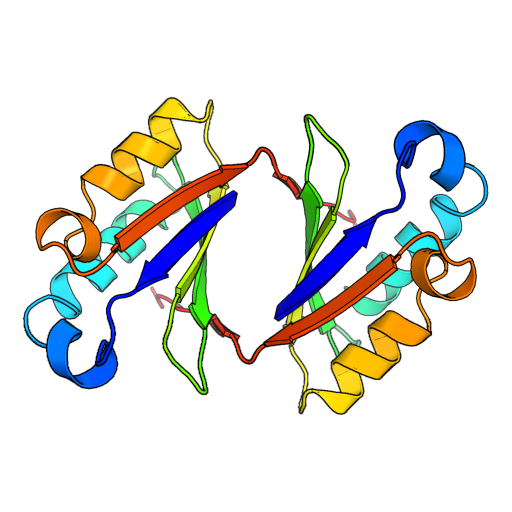. GLY B 1 9 ? 10.445 -13.953 -14.422 1 97.81 9 GLY B O 1
ATOM 802 N N . MET B 1 10 ? 10.438 -12.391 -12.922 1 98.56 10 MET B N 1
ATOM 803 C CA . MET B 1 10 ? 9.102 -12.688 -12.414 1 98.56 10 MET B CA 1
ATOM 804 C C . MET B 1 10 ? 8.094 -12.797 -13.555 1 98.56 10 MET B C 1
ATOM 806 O O . MET B 1 10 ? 7.262 -13.703 -13.57 1 98.56 10 MET B O 1
ATOM 810 N N . LEU B 1 11 ? 8.156 -11.852 -14.461 1 97 11 LEU B N 1
ATOM 811 C CA . LEU B 1 11 ? 7.176 -11.828 -15.539 1 97 11 LEU B CA 1
ATOM 812 C C . LEU B 1 11 ? 7.168 -13.156 -16.297 1 97 11 LEU B C 1
ATOM 814 O O . LEU B 1 11 ? 6.105 -13.641 -16.688 1 97 11 LEU B O 1
ATOM 818 N N . ASP B 1 12 ? 8.273 -13.75 -16.469 1 96.44 12 ASP B N 1
ATOM 819 C CA . ASP B 1 12 ? 8.398 -15.023 -17.172 1 96.44 12 ASP B CA 1
ATOM 820 C C . ASP B 1 12 ? 8.078 -16.203 -16.25 1 96.44 12 ASP B C 1
ATOM 822 O O . ASP B 1 12 ? 7.477 -17.188 -16.688 1 96.44 12 ASP B O 1
ATOM 826 N N . LYS B 1 13 ? 8.453 -16.078 -15 1 98.19 13 LYS B N 1
ATOM 827 C CA . LYS B 1 13 ? 8.422 -17.203 -14.07 1 98.19 13 LYS B CA 1
ATOM 828 C C . LYS B 1 13 ? 7.035 -17.375 -13.453 1 98.19 13 LYS B C 1
ATOM 830 O O . LYS B 1 13 ? 6.684 -18.453 -12.992 1 98.19 13 LYS B O 1
ATOM 835 N N . ARG B 1 14 ? 6.223 -16.375 -13.438 1 98.56 14 ARG B N 1
ATOM 836 C CA . ARG B 1 14 ? 4.977 -16.438 -12.68 1 98.56 14 ARG B CA 1
ATOM 837 C C . ARG B 1 14 ? 3.891 -17.156 -13.469 1 98.56 14 ARG B C 1
ATOM 839 O O . ARG B 1 14 ? 2.873 -17.562 -12.914 1 98.56 14 ARG B O 1
ATOM 846 N N . GLY B 1 15 ? 4.031 -17.344 -14.711 1 98.25 15 GLY B N 1
ATOM 847 C CA . GLY B 1 15 ? 3.014 -17.859 -15.617 1 98.25 15 GLY B CA 1
ATOM 848 C C . GLY B 1 15 ? 2.254 -19.031 -15.047 1 98.25 15 GLY B C 1
ATOM 849 O O . GLY B 1 15 ? 1.031 -18.984 -14.906 1 98.25 15 GLY B O 1
ATOM 850 N N . PRO B 1 16 ? 2.904 -20.109 -14.672 1 98.56 16 PRO B N 1
ATOM 851 C CA . PRO B 1 16 ? 2.236 -21.328 -14.195 1 98.56 16 PRO B CA 1
ATOM 852 C C . PRO B 1 16 ? 1.451 -21.094 -12.906 1 98.56 16 PRO B C 1
ATOM 854 O O . PRO B 1 16 ? 0.598 -21.922 -12.547 1 98.56 16 PRO B O 1
ATOM 857 N N . PHE B 1 17 ? 1.717 -20.047 -12.203 1 98.75 17 PHE B N 1
ATOM 858 C CA . PHE B 1 17 ? 1.188 -19.891 -10.852 1 98.75 17 PHE B CA 1
ATOM 859 C C . PHE B 1 17 ? 0.291 -18.672 -10.758 1 98.75 17 PHE B C 1
ATOM 861 O O . PHE B 1 17 ? -0.339 -18.438 -9.727 1 98.75 17 PHE B O 1
ATOM 868 N N . ARG B 1 18 ? 0.224 -17.875 -11.812 1 9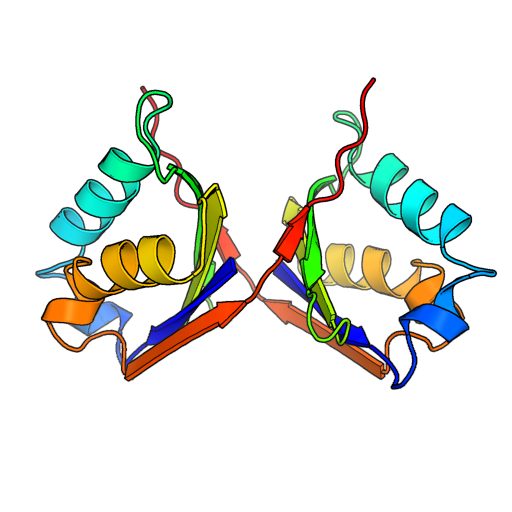8.44 18 ARG B N 1
ATOM 869 C CA . ARG B 1 18 ? -0.45 -16.578 -11.75 1 98.44 18 ARG B CA 1
ATOM 870 C C . ARG B 1 18 ? -1.947 -16.75 -11.516 1 98.44 18 ARG B C 1
ATOM 872 O O . ARG B 1 18 ? -2.543 -16.016 -10.711 1 98.44 18 ARG B O 1
ATOM 879 N N . GLY B 1 19 ? -2.549 -17.625 -12.266 1 98.38 19 GLY B N 1
ATOM 880 C CA . GLY B 1 19 ? -3.965 -17.875 -12.055 1 98.38 19 GLY B CA 1
ATOM 881 C C . GLY B 1 19 ? -4.301 -18.234 -10.617 1 98.38 19 GLY B C 1
ATOM 882 O O . GLY B 1 19 ? -5.254 -17.688 -10.047 1 98.38 19 GLY B O 1
ATOM 883 N N . ASP B 1 20 ? -3.582 -19.172 -10.023 1 98.81 20 ASP B N 1
ATOM 884 C CA . ASP B 1 20 ? -3.816 -19.594 -8.641 1 98.81 20 ASP B CA 1
ATOM 885 C C . ASP B 1 20 ? -3.551 -18.438 -7.668 1 98.81 20 ASP B C 1
ATOM 887 O O . ASP B 1 20 ? -4.25 -18.297 -6.664 1 98.81 20 ASP B O 1
ATOM 891 N N . HIS B 1 21 ? -2.498 -17.672 -7.922 1 98.81 21 HIS B N 1
ATOM 892 C CA . HIS B 1 21 ? -2.215 -16.5 -7.109 1 98.81 21 HIS B CA 1
ATOM 893 C C . HIS B 1 21 ? -3.383 -15.516 -7.137 1 98.81 21 HIS B C 1
ATOM 895 O O . HIS B 1 21 ? -3.834 -15.055 -6.086 1 98.81 21 HIS B O 1
ATOM 901 N N . LEU B 1 22 ? -3.852 -15.25 -8.344 1 98.5 22 LEU B N 1
ATOM 902 C CA . LEU B 1 22 ? -4.957 -14.312 -8.469 1 98.5 22 LEU B CA 1
ATOM 903 C C . LEU B 1 22 ? -6.211 -14.844 -7.789 1 98.5 22 LEU B C 1
ATOM 905 O O . LEU B 1 22 ? -6.953 -14.086 -7.16 1 98.5 22 LEU B O 1
ATOM 909 N N . HIS B 1 23 ? -6.469 -16.125 -7.934 1 98.44 23 HIS B N 1
ATOM 910 C CA . HIS B 1 23 ? -7.598 -16.734 -7.242 1 98.44 23 HIS B CA 1
ATOM 911 C C . HIS B 1 23 ? -7.445 -16.609 -5.727 1 98.44 23 HIS B C 1
ATOM 913 O O . HIS B 1 23 ? -8.422 -16.359 -5.02 1 98.44 23 HIS B O 1
ATOM 919 N N . HIS B 1 24 ? -6.262 -16.859 -5.246 1 98.69 24 HIS B N 1
ATOM 920 C CA . HIS B 1 24 ? -5.961 -16.703 -3.83 1 98.69 24 HIS B CA 1
ATOM 921 C C . HIS B 1 24 ? -6.301 -15.289 -3.354 1 98.69 24 HIS B C 1
ATOM 923 O O . HIS B 1 24 ? -7.02 -15.125 -2.367 1 98.69 24 HIS B O 1
ATOM 929 N N . VAL B 1 25 ? -5.801 -14.273 -4.055 1 98.69 25 VAL B N 1
ATOM 930 C CA . VAL B 1 25 ? -6.055 -12.883 -3.703 1 98.69 25 VAL B CA 1
ATOM 931 C C . VAL B 1 25 ? -7.551 -12.594 -3.779 1 98.69 25 VAL B C 1
ATOM 933 O O . VAL B 1 25 ? -8.109 -11.945 -2.891 1 98.69 25 VAL B O 1
ATOM 936 N N . GLU B 1 26 ? -8.188 -13.102 -4.828 1 98.25 26 GLU B N 1
ATOM 937 C CA . GLU B 1 26 ? -9.625 -12.906 -5 1 98.25 26 GLU B CA 1
ATOM 938 C C . GLU B 1 26 ? -10.406 -13.461 -3.811 1 98.25 26 GLU B C 1
ATOM 940 O O . GLU B 1 26 ? -11.305 -12.789 -3.285 1 98.25 26 GLU B O 1
ATOM 945 N N . THR B 1 27 ? -10.109 -14.648 -3.463 1 98.06 27 THR B N 1
ATOM 946 C CA . THR B 1 27 ? -10.789 -15.297 -2.344 1 98.06 27 THR B CA 1
ATOM 947 C C . THR B 1 27 ? -10.695 -14.438 -1.086 1 98.06 27 THR B C 1
ATOM 949 O O . THR B 1 27 ? -11.703 -14.211 -0.411 1 98.06 27 THR B O 1
ATOM 952 N N . TYR B 1 28 ? -9.547 -13.938 -0.801 1 98.19 28 TYR B N 1
ATOM 953 C CA . TYR B 1 28 ? -9.328 -13.148 0.407 1 98.19 28 TYR B CA 1
ATOM 954 C C . TYR B 1 28 ? -9.859 -11.734 0.238 1 98.19 28 TYR B C 1
ATOM 956 O O . TYR B 1 28 ? -9.844 -10.938 1.184 1 98.19 28 TYR B O 1
ATOM 964 N N . SER B 1 29 ? -10.211 -11.352 -0.941 1 98.06 29 SER B N 1
ATOM 965 C CA . SER B 1 29 ? -10.75 -10.016 -1.184 1 98.06 29 SER B CA 1
ATOM 966 C C . SER B 1 29 ? -12.266 -9.984 -1.009 1 98.06 29 SER B C 1
ATOM 968 O O . SER B 1 29 ? -12.875 -8.914 -1.023 1 98.06 29 SER B O 1
ATOM 970 N N . ALA B 1 30 ? -12.875 -11.148 -0.901 1 96.88 30 ALA B N 1
ATOM 971 C CA . ALA B 1 30 ? -14.328 -11.219 -0.732 1 96.88 30 ALA B CA 1
ATOM 972 C C . ALA B 1 30 ? -14.766 -10.516 0.548 1 96.88 30 ALA B C 1
ATOM 974 O O . ALA B 1 30 ? -14.102 -10.625 1.581 1 96.88 30 ALA B O 1
ATOM 975 N N . ASP B 1 31 ? -15.898 -9.852 0.521 1 94 31 ASP B N 1
ATOM 976 C CA . ASP B 1 31 ? -16.375 -9.039 1.634 1 94 31 ASP B CA 1
ATOM 977 C C . ASP B 1 31 ? -16.641 -9.898 2.867 1 94 31 ASP B C 1
ATOM 979 O O . ASP B 1 31 ? -16.547 -9.422 3.998 1 94 31 ASP B O 1
ATOM 983 N N . THR B 1 32 ? -16.906 -11.141 2.666 1 94.25 32 THR B N 1
ATOM 984 C CA . THR B 1 32 ? -17.297 -12.008 3.77 1 94.25 32 THR B CA 1
ATOM 985 C C . THR B 1 32 ? -16.062 -12.703 4.363 1 94.25 32 THR B C 1
ATOM 987 O O . THR B 1 32 ? -16.172 -13.398 5.371 1 94.25 32 THR B O 1
ATOM 990 N N . HIS B 1 33 ? -15.008 -12.453 3.836 1 96.38 33 HIS B N 1
ATOM 991 C CA . HIS B 1 33 ? -13.82 -13.164 4.285 1 96.38 33 HIS B CA 1
ATOM 992 C C . HIS B 1 33 ? -13.039 -12.344 5.305 1 96.38 33 HIS B C 1
ATOM 994 O O . HIS B 1 33 ? -12.984 -11.109 5.211 1 96.38 33 HIS B O 1
ATOM 1000 N N . TYR B 1 34 ? -12.438 -13.133 6.219 1 97.75 34 TYR B N 1
ATOM 1001 C CA . TYR B 1 34 ? -11.508 -12.516 7.164 1 97.75 34 TYR B CA 1
ATOM 1002 C C . TYR B 1 34 ? -10.367 -13.469 7.496 1 97.75 34 TYR B C 1
ATOM 1004 O O . TYR B 1 34 ? -10.594 -14.648 7.773 1 97.75 34 TYR B O 1
ATOM 1012 N N . PRO B 1 35 ? -9.062 -12.883 7.512 1 98.44 35 PRO B N 1
ATOM 1013 C CA . PRO B 1 35 ? -8.625 -11.547 7.113 1 98.44 35 PRO B CA 1
ATOM 1014 C C . PRO B 1 35 ? -9.008 -11.203 5.676 1 98.44 35 PRO B C 1
ATOM 1016 O O . PRO B 1 35 ? -9.266 -12.102 4.871 1 98.44 35 PRO B O 1
ATOM 1019 N N . LYS B 1 36 ? -9.086 -9.93 5.422 1 98.75 36 LYS B N 1
ATOM 1020 C CA . LYS B 1 36 ? -9.578 -9.469 4.129 1 98.75 36 LYS B CA 1
ATOM 1021 C C . LYS B 1 36 ? -8.539 -8.609 3.42 1 98.75 36 LYS B C 1
ATOM 1023 O O . LYS B 1 36 ? -8.016 -7.648 4 1 98.75 36 LYS B O 1
ATOM 1028 N N . VAL B 1 37 ? -8.195 -8.945 2.217 1 98.62 37 VAL B N 1
ATOM 1029 C CA . VAL B 1 37 ? -7.406 -8.07 1.363 1 98.62 37 VAL B CA 1
ATOM 1030 C C . VAL B 1 37 ? -8.242 -6.867 0.94 1 98.62 37 VAL B C 1
ATOM 1032 O O . VAL B 1 37 ? -9.234 -7.016 0.221 1 98.62 37 VAL B O 1
ATOM 1035 N N . ILE B 1 38 ? -7.859 -5.73 1.385 1 98.12 38 ILE B N 1
ATOM 1036 C CA . ILE B 1 38 ? -8.547 -4.48 1.088 1 98.12 38 ILE B CA 1
ATOM 1037 C C . ILE B 1 38 ? -8.102 -3.957 -0.277 1 98.12 38 ILE B C 1
ATOM 1039 O O . ILE B 1 38 ? -8.922 -3.445 -1.048 1 98.12 38 ILE B O 1
ATOM 1043 N N . LEU B 1 39 ? -6.871 -4.039 -0.56 1 98.38 39 LEU B N 1
ATOM 1044 C CA . LEU B 1 39 ? -6.223 -3.584 -1.785 1 98.38 39 LEU B CA 1
ATOM 1045 C C . LEU B 1 39 ? -4.922 -4.34 -2.023 1 98.38 39 LEU B C 1
ATOM 1047 O O . LEU B 1 39 ? -4.156 -4.582 -1.085 1 98.38 39 LEU B O 1
ATOM 1051 N N . GLY B 1 40 ? -4.645 -4.715 -3.25 1 98.62 40 GLY B N 1
ATOM 1052 C CA . GLY B 1 40 ? -3.41 -5.387 -3.621 1 98.62 40 GLY B CA 1
ATOM 1053 C C . GLY B 1 40 ? -2.971 -5.086 -5.043 1 98.62 40 GLY B C 1
ATOM 1054 O O . GLY B 1 40 ? -3.801 -4.805 -5.906 1 98.62 40 GLY B O 1
ATOM 1055 N N . GLY B 1 41 ? -1.729 -5.207 -5.246 1 98.69 41 GLY B N 1
ATOM 1056 C CA . GLY B 1 41 ? -1.168 -4.977 -6.566 1 98.69 41 GLY B CA 1
ATOM 1057 C C . GLY B 1 41 ? 0.306 -5.324 -6.66 1 98.69 41 GLY B C 1
ATOM 1058 O O . GLY B 1 41 ? 0.943 -5.625 -5.648 1 98.69 41 GLY B O 1
ATOM 1059 N N . ALA B 1 42 ? 0.772 -5.273 -7.879 1 98.81 42 ALA B N 1
ATOM 1060 C CA . ALA B 1 42 ? 2.184 -5.508 -8.172 1 98.81 42 ALA B CA 1
ATOM 1061 C C . ALA B 1 42 ? 2.859 -4.238 -8.68 1 98.81 42 ALA B C 1
ATOM 1063 O O . ALA B 1 42 ? 2.238 -3.439 -9.383 1 98.81 42 ALA B O 1
ATOM 1064 N N . PHE B 1 43 ? 4.164 -4.113 -8.297 1 98.69 43 PHE B N 1
ATOM 1065 C CA . PHE B 1 43 ? 4.961 -3.037 -8.875 1 98.69 43 PHE B CA 1
ATOM 1066 C C . PHE B 1 43 ? 5.324 -3.354 -10.32 1 98.69 43 PHE B C 1
ATOM 1068 O O . PHE B 1 43 ? 5.398 -4.523 -10.703 1 98.69 43 PHE B O 1
ATOM 1075 N N . ALA B 1 44 ? 5.52 -2.318 -11.125 1 97.75 44 ALA B N 1
ATOM 1076 C CA . ALA B 1 44 ? 5.918 -2.463 -12.523 1 97.75 44 ALA B CA 1
ATOM 1077 C C . ALA B 1 44 ? 7.176 -1.648 -12.82 1 97.75 44 ALA B C 1
ATOM 1079 O O . ALA B 1 44 ? 7.586 -0.81 -12.016 1 97.75 44 ALA B O 1
ATOM 1080 N N . ASP B 1 45 ? 7.855 -1.988 -13.922 1 95.94 45 ASP B N 1
ATOM 1081 C CA . ASP B 1 45 ? 9.023 -1.306 -14.469 1 95.94 45 ASP B CA 1
ATOM 1082 C C . ASP B 1 45 ? 10.125 -1.174 -13.414 1 95.94 45 ASP B C 1
ATOM 1084 O O . ASP B 1 45 ? 10.633 -0.077 -13.172 1 95.94 45 ASP B O 1
ATOM 1088 N N . PRO B 1 46 ? 10.523 -2.139 -12.688 1 97.44 46 PRO B N 1
ATOM 1089 C CA . PRO B 1 46 ? 10.305 -3.547 -13.031 1 97.44 46 PRO B CA 1
ATOM 1090 C C . PRO B 1 46 ? 9.258 -4.219 -12.141 1 97.44 46 PRO B C 1
ATOM 1092 O O . PRO B 1 46 ? 8.805 -3.619 -11.164 1 97.44 46 PRO B O 1
ATOM 1095 N N . VAL B 1 47 ? 8.852 -5.406 -12.562 1 98.38 47 VAL B N 1
ATOM 1096 C CA . VAL B 1 47 ? 7.996 -6.238 -11.734 1 98.38 47 VAL B CA 1
ATOM 1097 C C . VAL B 1 47 ? 8.836 -6.965 -10.688 1 98.38 47 VAL B C 1
ATOM 1099 O O . VAL B 1 47 ? 9.18 -8.141 -10.867 1 98.38 47 VAL B O 1
ATOM 1102 N N . ASP B 1 48 ? 9.141 -6.297 -9.625 1 98.69 48 ASP B N 1
ATOM 1103 C CA . ASP B 1 48 ? 10.094 -6.855 -8.664 1 98.69 48 ASP B CA 1
ATOM 1104 C C . ASP B 1 48 ? 9.461 -7.004 -7.285 1 98.69 48 ASP B C 1
ATOM 1106 O O . ASP B 1 48 ? 10.148 -7.32 -6.312 1 98.69 48 ASP B O 1
ATOM 1110 N N . GLY B 1 49 ? 8.125 -6.766 -7.133 1 98.81 49 GLY B N 1
ATOM 1111 C CA . GLY B 1 49 ? 7.469 -6.895 -5.844 1 98.81 49 GLY B CA 1
ATOM 1112 C C . GLY B 1 49 ? 5.992 -6.547 -5.887 1 98.81 49 GLY B C 1
ATOM 1113 O O . GLY B 1 49 ? 5.438 -6.312 -6.961 1 98.81 49 GLY B O 1
ATOM 1114 N N . ALA B 1 50 ? 5.383 -6.609 -4.75 1 98.88 50 ALA B N 1
ATOM 1115 C CA . ALA B 1 50 ? 3.965 -6.312 -4.566 1 98.88 50 ALA B CA 1
ATOM 1116 C C . ALA B 1 50 ? 3.697 -5.758 -3.17 1 98.88 50 ALA B C 1
ATOM 1118 O O . ALA B 1 50 ? 4.543 -5.867 -2.279 1 98.88 50 ALA B O 1
ATOM 1119 N N . ALA B 1 51 ? 2.611 -5.172 -3.066 1 98.88 51 ALA B N 1
ATOM 1120 C CA . ALA B 1 51 ? 2.121 -4.727 -1.766 1 98.88 51 ALA B CA 1
ATOM 1121 C C . ALA B 1 51 ? 0.628 -5.008 -1.617 1 98.88 51 ALA B C 1
ATOM 1123 O O . ALA B 1 51 ? -0.131 -4.891 -2.582 1 98.88 51 ALA B O 1
ATOM 1124 N N . PHE B 1 52 ? 0.247 -5.387 -0.413 1 98.94 52 PHE B N 1
ATOM 1125 C CA . PHE B 1 52 ? -1.141 -5.648 -0.053 1 98.94 52 PHE B CA 1
ATOM 1126 C C . PHE B 1 52 ? -1.518 -4.906 1.225 1 98.94 52 PHE B C 1
ATOM 1128 O O . PHE B 1 52 ? -0.732 -4.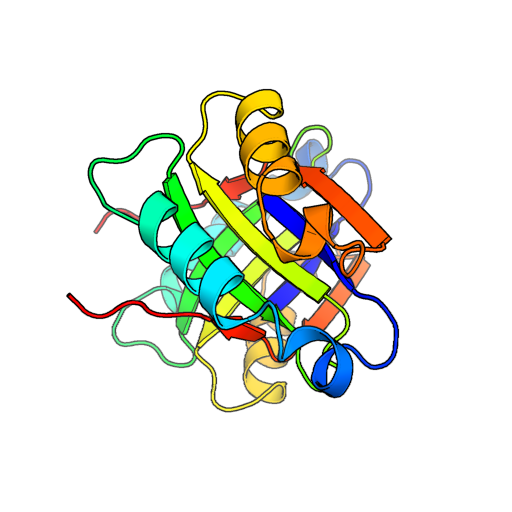855 2.174 1 98.94 52 PHE B O 1
ATOM 1135 N N . VAL B 1 53 ? -2.66 -4.301 1.193 1 98.88 53 VAL B N 1
ATOM 1136 C CA . VAL B 1 53 ? -3.305 -3.84 2.418 1 98.88 53 VAL B CA 1
ATOM 1137 C C . VAL B 1 53 ? -4.352 -4.859 2.867 1 98.88 53 VAL B C 1
ATOM 1139 O O . VAL B 1 53 ? -5.305 -5.137 2.137 1 98.88 53 VAL B O 1
ATOM 1142 N N . ILE B 1 54 ? -4.148 -5.406 4.051 1 98.88 54 ILE B N 1
ATOM 1143 C CA . ILE B 1 54 ? -4.988 -6.488 4.547 1 98.88 54 ILE B CA 1
ATOM 1144 C C . ILE B 1 54 ? -5.555 -6.121 5.914 1 98.88 54 ILE B C 1
ATOM 1146 O O . ILE B 1 54 ? -4.809 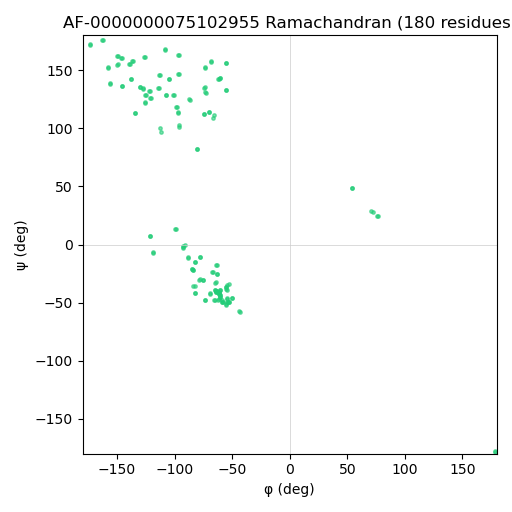-5.758 6.824 1 98.88 54 ILE B O 1
ATOM 1150 N N . ASP B 1 55 ? -6.883 -6.129 5.98 1 98.62 55 ASP B N 1
ATOM 1151 C CA . ASP B 1 55 ? -7.539 -6.027 7.281 1 98.62 55 ASP B CA 1
ATOM 1152 C C . ASP B 1 55 ? -7.438 -7.344 8.047 1 98.62 55 ASP B C 1
ATOM 1154 O O . ASP B 1 55 ? -7.965 -8.367 7.609 1 98.62 55 ASP B O 1
ATOM 1158 N N . ALA B 1 56 ? -6.738 -7.371 9.078 1 98.81 56 ALA B N 1
ATOM 1159 C CA . ALA B 1 56 ? -6.465 -8.578 9.852 1 98.81 56 ALA B CA 1
ATOM 1160 C C . ALA B 1 56 ? -6.355 -8.258 11.344 1 98.81 56 ALA B C 1
ATOM 1162 O O . ALA B 1 56 ? -6.098 -7.113 11.719 1 98.81 56 ALA B O 1
ATOM 1163 N N . ALA B 1 57 ? -6.512 -9.289 12.172 1 98.38 57 ALA B N 1
ATOM 1164 C CA . ALA B 1 57 ? -6.453 -9.102 13.617 1 98.38 57 ALA B CA 1
ATOM 1165 C C . ALA B 1 57 ? -5.012 -8.914 14.086 1 98.38 57 ALA B C 1
ATOM 1167 O O . ALA B 1 57 ? -4.77 -8.289 15.125 1 98.38 57 ALA B O 1
ATOM 1168 N N . ASP B 1 58 ? -4.098 -9.539 13.375 1 98.19 58 ASP B N 1
ATOM 1169 C CA . ASP B 1 58 ? -2.689 -9.461 13.758 1 98.19 58 ASP B CA 1
ATOM 1170 C C . ASP B 1 58 ? -1.782 -9.875 12.602 1 98.19 58 ASP B C 1
ATOM 1172 O O . ASP B 1 58 ? -2.266 -10.258 11.539 1 98.19 58 ASP B O 1
ATOM 1176 N N . ALA B 1 59 ? -0.486 -9.75 12.867 1 98.44 59 ALA B N 1
ATOM 1177 C CA . ALA B 1 59 ? 0.503 -10.047 11.836 1 98.44 59 ALA B CA 1
ATOM 1178 C C . ALA B 1 59 ? 0.464 -11.523 11.453 1 98.44 59 ALA B C 1
ATOM 1180 O O . ALA B 1 59 ? 0.727 -11.883 10.305 1 98.44 59 ALA B O 1
ATOM 1181 N N . ALA B 1 60 ? 0.151 -12.398 12.406 1 98.69 60 ALA B N 1
ATOM 1182 C CA . ALA B 1 60 ? 0.146 -13.836 12.148 1 98.69 60 ALA B CA 1
ATOM 1183 C C . ALA B 1 60 ? -0.85 -14.195 11.055 1 98.69 60 ALA B C 1
ATOM 1185 O O . ALA B 1 60 ? -0.573 -15.055 10.211 1 98.69 60 ALA B O 1
ATOM 1186 N N . GLN B 1 61 ? -2.021 -13.578 11 1 98.81 61 GLN B N 1
ATOM 1187 C CA . GLN B 1 61 ? -3.023 -13.82 9.969 1 98.81 61 GLN B CA 1
ATOM 1188 C C . GLN B 1 61 ? -2.504 -13.398 8.594 1 98.81 61 GLN B C 1
ATOM 1190 O O . GLN B 1 61 ? -2.752 -14.086 7.602 1 98.81 61 GLN B O 1
ATOM 1195 N N . VAL B 1 62 ? -1.806 -12.305 8.531 1 98.94 62 VAL B N 1
ATOM 1196 C CA . VAL B 1 62 ? -1.264 -11.805 7.27 1 98.94 62 VAL B CA 1
ATOM 1197 C C . VAL B 1 62 ? -0.154 -12.734 6.781 1 98.94 62 VAL B C 1
ATOM 1199 O O . VAL B 1 62 ? -0.063 -13.023 5.586 1 98.94 62 VAL B O 1
ATOM 1202 N N . GLU B 1 63 ? 0.677 -13.156 7.73 1 98.88 63 GLU B N 1
ATOM 1203 C CA . GLU B 1 63 ? 1.729 -14.102 7.383 1 98.88 63 GLU B CA 1
ATOM 1204 C C . GLU B 1 63 ? 1.143 -15.414 6.855 1 98.88 63 GLU B C 1
ATOM 1206 O O . GLU B 1 63 ? 1.688 -16.016 5.93 1 98.88 63 GLU B O 1
ATOM 1211 N N . ALA B 1 64 ? 0.062 -15.898 7.469 1 98.81 64 ALA B N 1
ATOM 1212 C CA . ALA B 1 64 ? -0.598 -17.109 6.988 1 98.81 64 ALA B CA 1
ATOM 1213 C C . ALA B 1 64 ? -1.098 -16.938 5.559 1 98.81 64 ALA B C 1
ATOM 1215 O O . ALA B 1 64 ? -0.966 -17.828 4.73 1 98.81 64 ALA B O 1
ATOM 1216 N N . PHE B 1 65 ? -1.739 -15.781 5.277 1 98.88 65 PHE B N 1
ATOM 1217 C CA . PHE B 1 65 ? -2.123 -15.445 3.914 1 98.88 65 PHE B CA 1
ATOM 1218 C C . PHE B 1 65 ? -0.928 -15.555 2.973 1 98.88 65 PHE B C 1
ATOM 1220 O O . PHE B 1 65 ? -1.02 -16.172 1.912 1 98.88 65 PHE B O 1
ATOM 1227 N N . ALA B 1 66 ? 0.191 -14.938 3.359 1 98.94 66 ALA B N 1
ATOM 1228 C CA . ALA B 1 66 ? 1.387 -14.922 2.52 1 98.94 66 ALA B CA 1
ATOM 1229 C C . ALA B 1 66 ? 1.908 -16.344 2.293 1 98.94 66 ALA B C 1
ATOM 1231 O O . ALA B 1 66 ? 2.201 -16.719 1.158 1 98.94 66 ALA B O 1
ATOM 1232 N N . LYS B 1 67 ? 2.006 -17.094 3.357 1 98.88 67 LYS B N 1
ATOM 1233 C CA . LYS B 1 67 ? 2.6 -18.438 3.301 1 98.88 67 LYS B CA 1
ATOM 1234 C C . LYS B 1 67 ? 1.731 -19.375 2.482 1 98.88 67 LYS B C 1
ATOM 1236 O O . LYS B 1 67 ? 2.219 -20.391 1.977 1 98.88 67 LYS B O 1
ATOM 1241 N N . SER B 1 68 ? 0.427 -19.078 2.365 1 98.88 68 SER B N 1
ATOM 1242 C CA . SER B 1 68 ? -0.481 -19.922 1.595 1 98.88 68 SER B CA 1
ATOM 1243 C C . SER B 1 68 ? -0.6 -19.438 0.154 1 98.88 68 SER B C 1
ATOM 1245 O O . SER B 1 68 ? -1.277 -20.062 -0.664 1 98.88 68 SER B O 1
ATOM 1247 N N . ASP B 1 69 ? 0.025 -18.391 -0.195 1 98.94 69 ASP B N 1
ATOM 1248 C CA . ASP B 1 69 ? -0.008 -17.828 -1.545 1 98.94 69 ASP B CA 1
ATOM 1249 C C . ASP B 1 69 ? 0.82 -18.688 -2.508 1 98.94 69 ASP B C 1
ATOM 1251 O O . ASP B 1 69 ? 1.995 -18.953 -2.252 1 98.94 69 ASP B O 1
ATOM 1255 N N . PRO B 1 70 ? 0.293 -19.047 -3.664 1 98.94 70 PRO B N 1
ATOM 1256 C CA . PRO B 1 70 ? 1.01 -19.859 -4.66 1 98.94 70 PRO B CA 1
ATOM 1257 C C . PRO B 1 70 ? 2.365 -19.25 -5.035 1 98.94 70 PRO B C 1
ATOM 1259 O O . PRO B 1 70 ? 3.307 -19.984 -5.336 1 98.94 70 PRO B O 1
ATOM 1262 N N . TYR B 1 71 ? 2.557 -17.906 -5.094 1 98.94 71 TYR B N 1
ATOM 1263 C CA . TYR B 1 71 ? 3.842 -17.281 -5.391 1 98.94 71 TYR B CA 1
ATOM 1264 C C . TYR B 1 71 ? 4.863 -17.578 -4.301 1 98.94 71 TYR B C 1
ATOM 1266 O O . TYR B 1 71 ? 6.047 -17.781 -4.59 1 98.94 71 TYR B O 1
ATOM 1274 N N . VAL B 1 72 ? 4.426 -17.578 -3.037 1 98.94 72 VAL B N 1
ATOM 1275 C CA . VAL B 1 72 ? 5.328 -17.875 -1.927 1 98.94 72 VAL B CA 1
ATOM 1276 C C . VAL B 1 72 ? 5.648 -19.359 -1.899 1 98.94 72 VAL B C 1
ATOM 1278 O O . VAL B 1 72 ? 6.812 -19.75 -1.787 1 98.94 72 VAL B O 1
ATOM 1281 N N . ILE B 1 73 ? 4.633 -20.203 -2.002 1 98.88 73 ILE B N 1
ATOM 1282 C CA . ILE B 1 73 ? 4.77 -21.656 -1.965 1 98.88 73 ILE B CA 1
ATOM 1283 C C . ILE B 1 73 ? 5.77 -22.094 -3.027 1 98.88 73 ILE B C 1
ATOM 1285 O O . ILE B 1 73 ? 6.582 -23 -2.785 1 98.88 73 ILE B O 1
ATOM 1289 N N . ASN B 1 74 ? 5.734 -21.469 -4.172 1 98.81 74 ASN B N 1
ATOM 1290 C CA . ASN B 1 74 ? 6.559 -21.891 -5.293 1 98.81 74 ASN B CA 1
ATOM 1291 C C . ASN B 1 74 ? 7.824 -21.047 -5.418 1 98.81 74 ASN B C 1
ATOM 1293 O O . ASN B 1 74 ? 8.438 -21 -6.488 1 98.81 74 ASN B O 1
ATOM 1297 N N . LYS B 1 75 ? 8.148 -20.297 -4.434 1 98.69 75 LYS B N 1
ATOM 1298 C CA . LYS B 1 75 ? 9.43 -19.625 -4.23 1 98.69 75 LYS B CA 1
ATOM 1299 C C . LYS B 1 75 ? 9.609 -18.484 -5.227 1 98.69 75 LYS B C 1
ATOM 1301 O O . LYS B 1 75 ? 10.734 -18.188 -5.641 1 98.69 75 LYS B O 1
ATOM 1306 N N . LEU B 1 76 ? 8.531 -17.906 -5.66 1 98.94 76 LEU B N 1
ATOM 1307 C CA . LEU B 1 76 ? 8.609 -16.719 -6.5 1 98.94 76 LEU B CA 1
ATOM 1308 C C . LEU B 1 76 ? 8.75 -15.461 -5.648 1 98.94 76 LEU B C 1
ATOM 1310 O O . LEU B 1 76 ? 9.109 -14.398 -6.16 1 98.94 76 LEU B O 1
ATOM 1314 N N . VAL B 1 77 ? 8.367 -15.539 -4.402 1 98.94 77 VAL B N 1
ATOM 1315 C CA . VAL B 1 77 ? 8.594 -14.484 -3.416 1 98.94 77 VAL B CA 1
ATOM 1316 C C . VAL B 1 77 ? 9.852 -14.805 -2.602 1 98.94 77 VAL B C 1
ATOM 1318 O O . VAL B 1 77 ? 9.867 -15.766 -1.832 1 98.94 77 VAL B O 1
ATOM 1321 N N . THR B 1 78 ? 10.867 -13.953 -2.789 1 98.81 78 THR B N 1
ATOM 1322 C CA . THR B 1 78 ? 12.133 -14.219 -2.119 1 98.81 78 THR B CA 1
ATOM 1323 C C . THR B 1 78 ? 12.07 -13.805 -0.654 1 98.81 78 THR B C 1
ATOM 1325 O O . THR B 1 78 ? 12.797 -14.336 0.182 1 98.81 78 THR B O 1
ATOM 1328 N N . LYS B 1 79 ? 11.344 -12.875 -0.348 1 98.69 79 LYS B N 1
ATOM 1329 C CA . LYS B 1 79 ? 11.078 -12.406 1.009 1 98.69 79 LYS B CA 1
ATOM 1330 C C . LYS B 1 79 ? 9.766 -11.641 1.078 1 98.69 79 LYS B C 1
ATOM 1332 O O . LYS B 1 79 ? 9.297 -11.102 0.072 1 98.69 79 LYS B O 1
ATOM 1337 N N . PHE B 1 80 ? 9.172 -11.672 2.242 1 98.88 80 PHE B N 1
ATOM 1338 C CA . PHE B 1 80 ? 8.047 -10.781 2.498 1 98.88 80 PHE B CA 1
ATOM 1339 C C . PHE B 1 80 ? 8.125 -10.203 3.906 1 98.88 80 PHE B C 1
ATOM 1341 O O . PHE B 1 80 ? 8.797 -10.758 4.773 1 98.88 80 PHE B O 1
ATOM 1348 N N . ASP B 1 81 ? 7.52 -9.078 4.109 1 98.44 81 ASP B N 1
ATOM 1349 C CA . ASP B 1 81 ? 7.418 -8.492 5.441 1 98.44 81 ASP B CA 1
ATOM 1350 C C . ASP B 1 81 ? 6.012 -7.953 5.695 1 98.44 81 ASP B C 1
ATOM 1352 O O . ASP B 1 81 ? 5.234 -7.762 4.758 1 98.44 81 ASP B O 1
ATOM 1356 N N . VAL B 1 82 ? 5.723 -7.844 6.945 1 98.88 82 VAL B N 1
ATOM 1357 C CA . VAL B 1 82 ? 4.43 -7.355 7.414 1 98.88 82 VAL B CA 1
ATOM 1358 C C . VAL B 1 82 ? 4.633 -6.18 8.359 1 98.88 82 VAL B C 1
ATOM 1360 O O . VAL B 1 82 ? 5.41 -6.27 9.32 1 98.88 82 VAL B O 1
ATOM 1363 N N . ARG B 1 83 ? 3.939 -5.113 8.07 1 98.69 83 ARG B N 1
ATOM 1364 C CA . ARG B 1 83 ? 4.008 -3.93 8.922 1 98.69 83 ARG B CA 1
ATOM 1365 C C . ARG B 1 83 ? 2.615 -3.475 9.344 1 98.69 83 ARG B C 1
ATOM 1367 O O . ARG B 1 83 ? 1.682 -3.486 8.539 1 98.69 83 ARG B O 1
ATOM 1374 N N . PRO B 1 84 ? 2.518 -3.188 10.703 1 98.81 84 PRO B N 1
ATOM 1375 C CA . PRO B 1 84 ? 1.279 -2.471 11.016 1 98.81 84 PRO B CA 1
ATOM 1376 C C . PRO B 1 84 ? 1.111 -1.197 10.195 1 98.81 84 PRO B C 1
ATOM 1378 O O . PRO B 1 84 ? 2.082 -0.47 9.969 1 98.81 84 PRO B O 1
ATOM 1381 N N . TYR B 1 85 ? 0.047 -0.963 9.656 1 98.81 85 TYR B N 1
ATOM 1382 C CA . TYR B 1 85 ? -0.296 0.109 8.727 1 98.81 85 TYR B CA 1
ATOM 1383 C C . TYR B 1 85 ? -1.626 0.751 9.102 1 98.81 85 TYR B C 1
ATOM 1385 O O . TYR B 1 85 ? -2.67 0.097 9.062 1 98.81 85 TYR B O 1
ATOM 1393 N N . ASN B 1 86 ? -1.634 1.981 9.516 1 98.31 86 ASN B N 1
ATOM 1394 C CA . ASN B 1 86 ? -2.836 2.701 9.922 1 98.31 86 ASN B CA 1
ATOM 1395 C C . ASN B 1 86 ? -3.395 3.545 8.781 1 98.31 86 ASN B C 1
ATOM 1397 O O . ASN B 1 86 ? -2.918 4.652 8.531 1 98.31 86 ASN B O 1
ATOM 1401 N N . VAL B 1 87 ? -4.434 3.018 8.195 1 98.12 87 VAL B N 1
ATOM 1402 C CA . VAL B 1 87 ? -5.066 3.695 7.066 1 98.12 87 VAL B CA 1
ATOM 1403 C C . VAL B 1 87 ? -5.867 4.895 7.566 1 98.12 87 VAL B C 1
ATOM 1405 O O . VAL B 1 87 ? -6.594 4.793 8.555 1 98.12 87 VAL B O 1
ATOM 1408 N N . VAL B 1 88 ? -5.672 6.02 6.836 1 96.19 88 VAL B N 1
ATOM 1409 C CA . VAL B 1 88 ? -6.406 7.238 7.168 1 96.19 88 VAL B CA 1
ATOM 1410 C C . VAL B 1 88 ? -7.754 7.234 6.457 1 96.19 88 VAL B C 1
ATOM 1412 O O . VAL B 1 88 ? -7.824 7.039 5.238 1 96.19 88 VAL B O 1
ATOM 1415 N N . THR B 1 89 ? -8.758 7.363 7.199 1 92.88 89 THR B N 1
ATOM 1416 C CA . THR B 1 89 ? -10.102 7.43 6.641 1 92.88 89 THR B CA 1
ATOM 1417 C C . THR B 1 89 ? -10.719 8.805 6.871 1 92.88 89 THR B C 1
ATOM 1419 O O . THR B 1 89 ? -10.492 9.43 7.91 1 92.88 89 THR B O 1
ATOM 1422 N N . PHE B 1 90 ? -11.312 9.305 5.797 1 91 90 PHE B N 1
ATOM 1423 C CA . PHE B 1 90 ? -11.969 10.602 5.902 1 91 90 PHE B CA 1
ATOM 1424 C C . PHE B 1 90 ? -13.477 10.461 5.758 1 91 90 PHE B C 1
ATOM 1426 O O . PHE B 1 90 ? -13.961 9.633 4.98 1 91 90 PHE B O 1
ATOM 1433 N N . THR B 1 91 ? -14.273 10.453 6.688 1 73.12 91 THR B N 1
ATOM 1434 C CA . THR B 1 91 ? -15.727 10.328 6.664 1 73.12 91 THR B CA 1
ATOM 1435 C C . THR B 1 91 ? -16.359 11.555 6.004 1 73.12 91 THR B C 1
ATOM 1437 O O . THR B 1 91 ? -16.094 12.688 6.41 1 73.12 91 THR B O 1
ATOM 1440 N N . LYS B 1 92 ? -16.906 11.508 4.832 1 52.28 92 LYS B N 1
ATOM 1441 C CA . LYS B 1 92 ? -17.891 12.516 4.48 1 52.28 92 LYS B CA 1
ATOM 1442 C C . LYS B 1 92 ? -19.297 12.086 4.906 1 52.28 92 LYS B C 1
ATOM 1444 O O . LYS B 1 92 ? -19.594 10.891 4.93 1 52.28 92 LYS B O 1
#

InterPro domains:
  IPR011008 Dimeric alpha-beta barrel [SSF54909] (3-88)
  IPR051807 Secondary metabolite biosynthesis-associated protein [PTHR33606] (2-88)

Organism: Aphanomyces astaci (NCBI:txid112090)

Nearest PDB structures (foldseek):
  4lbp-assembly1_A  TM=8.210E-01  e=2.542E-04  Burkholderia cepacia
  2omo-assembly4_E  TM=5.577E-01  e=2.596E-01  Nitrosomonas europaea
  2gff-assembly1_A  TM=4.497E-01  e=2.596E-01  Yersinia pestis
  8ecx-assembly1_B  TM=4.530E-01  e=4.176E-01  Pseudomonas aeruginosa
  1iuj-assembly1_B  TM=5.196E-01  e=2.614E+00  Thermus thermophilus

pLDDT: mean 97.45, std 5.55, range [52.25, 98.94]

Sequence (184 aa):
MLRYTYVDGMLDKRGPFRGDHLHHVETYSADTHYPKVILGGAFADPVDGAAFVIDAADAAQVEAFAKSDPYVINKLVTKFDVRPYNVVTFTKMLRYTYVDGMLDKRGPFRGDHLHHVETYSADTHYPKVILGGAFADPVDGAAFVIDAADAAQVEAFAKSDPYVINKLVTKFDVRPYNVVTFTK

Foldseek 3Di:
DKKFFFDPPLVPPCVVQVVVLVVLLVVQCDPPDPQHFVDKDADPPPRGMIDTDTRHPDPVRVVVSVCPGSCVVVCRTVDMDDDDDDDDDDDD/DKKFFFDPPCVPPCVVQVVVLVVLLVVQCDPPDPQHFVDKDADPPPRGMIDTDTRHPDPVRVVVSVCPGSCVVVCRTVDMDDDDDDDDDDDD

Secondary structure (DSSP, 8-state):
-EEEEEPTTHHHHSHHHHHHHHHHHHHHHSTT-SSEEEEEEEE-SS--EEEEEEE-SSHHHHHHHHHTSHHHHTT-EEEEEE--EEE-----/-EEEEEPTTHHHHSHHHHHHHHHHHHHHHSTT-SSEEEEEEEE-SS--EEEEEEE-SSHHHHHHHHHTSHHHHTT-EEEEEE--EEE-----